Protein AF-A0A1G2EET5-F1 (afdb_monomer_lite)

InterPro domains:
  IPR056250 Archaeo-eukaryotic primase 1D-like [PF24387] (128-254)

Radius of gyration: 22.24 Å; chains: 1; bounding box: 48×60×63 Å

Foldseek 3Di:
DVVVVVVVVVVVVVPDDDPPDDPVNVVVVVVPADPVRVVVVVLVVVVVVCLVPQDPDDQPDDFFDFPLSQVLSLLVSVVPDVWFFKWKKKFAWPPPDVVVVVVVVPDPPCVLVDDPCVRIDMDIDGSVRSDSVVSVVPADPDLGGTFMKTKQWTWTDPDPPDIAIWGFQKFWFQDADDPVLVVLVVVLCVVLVQPFWFWWCQPRTIMITGNRIGHLVSNVSSLVSVVVSVRGDPSQSVVCVVVVIHIDTRYAHPVRRDRITTPDGD

Organism: NCBI:txid1801672

Secondary structure (DSSP, 8-state):
-HHHHHHHHHHHHHTT--TT--HHHHHHHHHHS-HHHHHHHHHHHHHHHHTT---SSPP---TT-BHHHHHHHHHHHH-SSTTEEEEEEEEE-----GGGGTSTTS-HHHHHH---GGG-EEEEE-GGG--HHHHHHSS-SSTTSPEEEEEEEEEEESSSS-EEEEE--EEEE-S---HHHHHHHHHHHHHTT--SEEEEE-SSSEEEEESS-B-HHHHHHHHHHHHHTT-S-HHHHHHHHHHTS-EEE-S-BTTB-SPPEEEEE-

Sequence (266 aa):
MVLFAMLFITILYHNNFPKDISMKQIDMALFKMGPLDILFQYVNLRYKNKRRYSSLEKPNFKIGMTSAEVLFEIIRVNLEEPHFLRGQFIRFHNYITRENTRDRKVNFLSQLLFHDYSKLSMIGVHGRDITLDWLNACPPRSKKDPTLGVISEVRIAFSFTDYRSYHIPMMDFNCPKSPKNLSQIEKLLRTIGQEEGVILDAGRSYHYYGVNLMDEKEWLNFLANCFLSGLADERYIGHRLKDHCGILRISATPLRPKVPTVVSIM

Structure (mmCIF, N/CA/C/O backbone):
data_AF-A0A1G2EET5-F1
#
_entry.id   AF-A0A1G2EET5-F1
#
loop_
_atom_site.group_PDB
_atom_site.id
_atom_site.type_symbol
_atom_site.label_atom_id
_atom_site.label_alt_id
_atom_site.label_comp_id
_atom_site.label_asym_id
_atom_site.label_entity_id
_atom_site.label_seq_id
_atom_site.pdbx_PDB_ins_code
_atom_site.Cartn_x
_atom_site.Cartn_y
_atom_site.Cartn_z
_atom_site.occupancy
_atom_site.B_iso_or_equiv
_atom_site.auth_seq_id
_atom_site.auth_comp_id
_atom_site.auth_asym_id
_atom_site.auth_atom_id
_atom_site.pdbx_PDB_model_num
ATOM 1 N N . MET A 1 1 ? 22.870 14.055 -37.466 1.00 50.06 1 MET A N 1
ATOM 2 C CA . MET A 1 1 ? 23.090 14.203 -36.006 1.00 50.06 1 MET A CA 1
ATOM 3 C C . MET A 1 1 ? 23.017 15.651 -35.528 1.00 50.06 1 MET A C 1
ATOM 5 O O . MET A 1 1 ? 22.261 15.902 -34.604 1.00 50.06 1 MET A O 1
ATOM 9 N N . VAL A 1 2 ? 23.716 16.603 -36.159 1.00 43.84 2 VAL A N 1
ATOM 10 C CA . VAL A 1 2 ? 23.726 18.027 -35.744 1.00 43.84 2 VAL A CA 1
ATOM 11 C C . VAL A 1 2 ? 22.326 18.666 -35.718 1.00 43.84 2 VAL A C 1
ATOM 13 O O . VAL A 1 2 ? 21.970 19.311 -34.741 1.00 43.84 2 VAL A O 1
ATOM 16 N N . LEU A 1 3 ? 21.484 18.401 -36.724 1.00 46.16 3 LEU A N 1
ATOM 17 C CA . LEU A 1 3 ? 20.093 18.886 -36.760 1.00 46.16 3 LEU A CA 1
ATOM 18 C C . LEU A 1 3 ? 19.215 18.351 -35.615 1.00 46.16 3 LEU A C 1
ATOM 20 O O . LEU A 1 3 ? 18.348 19.065 -35.123 1.00 46.16 3 LEU A O 1
ATOM 24 N N . PHE A 1 4 ? 19.461 17.118 -35.162 1.00 53.84 4 PHE A N 1
ATOM 25 C CA . PHE A 1 4 ? 18.717 16.514 -34.054 1.00 53.84 4 PHE A CA 1
ATOM 26 C C . PHE A 1 4 ? 19.123 17.141 -32.716 1.00 53.84 4 PHE A C 1
ATOM 28 O O . PHE A 1 4 ? 18.263 17.429 -31.893 1.00 53.84 4 PHE A O 1
ATOM 35 N N . ALA A 1 5 ? 20.418 17.425 -32.535 1.00 53.88 5 ALA A N 1
ATOM 36 C CA . ALA A 1 5 ? 20.924 18.150 -31.373 1.00 53.88 5 ALA A CA 1
ATOM 37 C C . ALA A 1 5 ? 20.415 19.604 -31.335 1.00 53.88 5 ALA A C 1
ATOM 39 O O . ALA A 1 5 ? 20.026 20.081 -30.275 1.00 53.88 5 ALA A O 1
ATOM 40 N N . MET A 1 6 ? 20.335 20.287 -32.484 1.00 51.50 6 MET A N 1
ATOM 41 C CA . MET A 1 6 ? 19.805 21.655 -32.552 1.00 51.50 6 MET A CA 1
ATOM 42 C C . MET A 1 6 ? 18.308 21.725 -32.235 1.00 51.50 6 MET A C 1
ATOM 44 O O . MET A 1 6 ? 17.911 22.539 -31.408 1.00 51.50 6 MET A O 1
ATOM 48 N N . LEU A 1 7 ? 17.488 20.829 -32.801 1.00 57.75 7 LEU A N 1
ATOM 49 C CA . LEU A 1 7 ? 16.057 20.752 -32.473 1.00 57.75 7 LEU A CA 1
ATOM 50 C C . LEU A 1 7 ? 15.835 20.463 -30.976 1.00 57.75 7 LEU A C 1
ATOM 52 O O . LEU A 1 7 ? 14.926 21.005 -30.350 1.00 57.75 7 LEU A O 1
ATOM 56 N N . PHE A 1 8 ? 16.706 19.644 -30.387 1.00 59.47 8 PHE A N 1
ATOM 57 C CA . PHE A 1 8 ? 16.674 19.270 -28.977 1.00 59.47 8 PHE A CA 1
ATOM 58 C C . PHE A 1 8 ? 17.043 20.424 -28.034 1.00 59.47 8 PHE A C 1
ATOM 60 O O . PHE A 1 8 ? 16.373 20.625 -27.021 1.00 59.47 8 PHE A O 1
ATOM 67 N N . ILE A 1 9 ? 18.050 21.228 -28.392 1.00 59.59 9 ILE A N 1
ATOM 68 C CA . ILE A 1 9 ? 18.421 22.451 -27.662 1.00 59.59 9 ILE A CA 1
ATOM 69 C C . ILE A 1 9 ? 17.269 23.461 -27.700 1.00 59.59 9 ILE A C 1
ATOM 71 O O . ILE A 1 9 ? 16.936 24.039 -26.669 1.00 59.59 9 ILE A O 1
ATOM 75 N N . THR A 1 10 ? 16.596 23.623 -28.843 1.00 58.38 10 THR A N 1
ATOM 76 C CA . THR A 1 10 ? 15.447 24.533 -28.974 1.00 58.38 10 THR A CA 1
ATOM 77 C C . THR A 1 10 ? 14.261 24.109 -28.100 1.00 58.38 10 THR A C 1
ATOM 79 O O . THR A 1 10 ? 13.650 24.952 -27.443 1.00 58.38 10 THR A O 1
ATOM 82 N N . ILE A 1 11 ? 13.958 22.807 -28.023 1.00 59.59 11 ILE A N 1
ATOM 83 C CA . ILE A 1 11 ? 12.873 22.276 -27.176 1.00 59.59 11 ILE A CA 1
ATOM 84 C C . ILE A 1 11 ? 13.190 22.449 -25.683 1.00 59.59 11 ILE A C 1
ATOM 86 O O . ILE A 1 11 ? 12.295 22.771 -24.898 1.00 59.59 11 ILE A O 1
ATOM 90 N N . LEU A 1 12 ? 14.451 22.257 -25.287 1.00 59.03 12 LEU A N 1
ATOM 91 C CA . LEU A 1 12 ? 14.901 22.451 -23.908 1.00 59.03 12 LEU A CA 1
ATOM 92 C C . LEU A 1 12 ? 14.908 23.929 -23.499 1.00 59.03 12 LEU A C 1
ATOM 94 O O . LEU A 1 1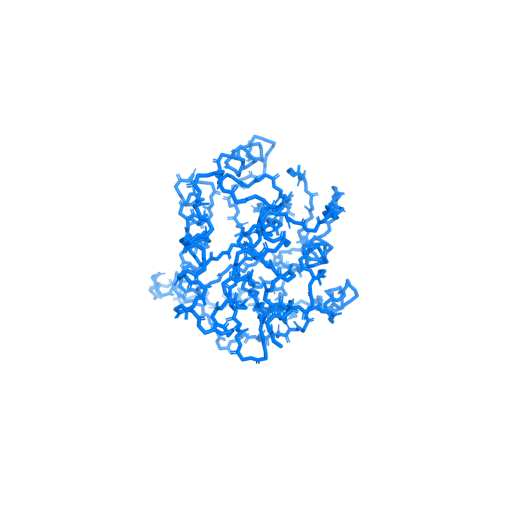2 ? 14.466 24.257 -22.400 1.00 59.03 12 LEU A O 1
ATOM 98 N N . TYR A 1 13 ? 15.344 24.822 -24.390 1.00 57.62 13 TYR A N 1
ATOM 99 C CA . TYR A 1 13 ? 15.414 26.261 -24.130 1.00 57.62 13 TYR A CA 1
ATOM 100 C C . TYR A 1 13 ? 14.027 26.886 -23.911 1.00 57.62 13 TYR A C 1
ATOM 102 O O . TYR A 1 13 ? 13.861 27.747 -23.050 1.00 57.62 13 TYR A O 1
ATOM 110 N N . HIS A 1 14 ? 13.004 26.409 -24.626 1.00 58.22 14 HIS A N 1
ATOM 111 C CA . HIS A 1 14 ? 11.640 26.926 -24.488 1.00 58.22 14 HIS A CA 1
ATOM 112 C C . HIS A 1 14 ? 10.879 26.424 -23.249 1.00 58.22 14 HIS A C 1
ATOM 114 O O . HIS A 1 14 ? 9.869 27.025 -22.893 1.00 58.22 14 HIS A O 1
ATOM 120 N N . ASN A 1 15 ? 11.347 25.370 -22.567 1.00 53.62 15 ASN A N 1
ATOM 121 C CA . ASN A 1 15 ? 10.578 24.677 -21.525 1.00 53.62 15 ASN A CA 1
ATOM 122 C C . ASN A 1 15 ? 11.290 24.603 -20.157 1.00 53.62 15 ASN A C 1
ATOM 124 O O . ASN A 1 15 ? 11.262 23.543 -19.538 1.00 53.62 15 ASN A O 1
ATOM 128 N N . ASN A 1 16 ? 11.847 25.715 -19.645 1.00 53.75 16 ASN A N 1
ATOM 129 C CA . ASN A 1 16 ? 12.314 25.917 -18.244 1.00 53.75 16 ASN A CA 1
ATOM 130 C C . ASN A 1 16 ? 13.835 25.900 -17.950 1.00 53.75 16 ASN A C 1
ATOM 132 O O . ASN A 1 16 ? 14.238 25.432 -16.883 1.00 53.75 16 ASN A O 1
ATOM 136 N N . PHE A 1 17 ? 14.700 26.463 -18.799 1.00 57.50 17 PHE A N 1
ATOM 137 C CA . PHE A 1 17 ? 16.051 26.814 -18.328 1.00 57.50 17 PHE A CA 1
ATOM 138 C C . PHE A 1 17 ? 16.042 28.129 -17.520 1.00 57.50 17 PHE A C 1
ATOM 140 O O . PHE A 1 17 ? 15.306 29.055 -17.876 1.00 57.50 17 PHE A O 1
ATOM 147 N N . PRO A 1 18 ? 16.850 28.251 -16.445 1.00 53.31 18 PRO A N 1
ATOM 148 C CA . PRO A 1 18 ? 17.107 29.538 -15.803 1.00 53.31 18 PRO A CA 1
ATOM 149 C C . PRO A 1 18 ? 17.615 30.534 -16.851 1.00 53.31 18 PRO A C 1
ATOM 151 O O . PRO A 1 18 ? 18.498 30.189 -17.639 1.00 53.31 18 PRO A O 1
ATOM 154 N N . LYS A 1 19 ? 17.082 31.762 -16.859 1.00 61.03 19 LYS A N 1
ATOM 155 C CA . LYS A 1 19 ? 17.402 32.798 -17.865 1.00 61.03 19 LYS A CA 1
ATOM 156 C C . LYS A 1 19 ? 18.877 33.241 -17.869 1.00 61.03 19 LYS A C 1
ATOM 158 O O . LYS A 1 19 ? 19.277 33.997 -18.749 1.00 61.03 19 LYS A O 1
ATOM 163 N N . ASP A 1 20 ? 19.678 32.734 -16.936 1.00 64.38 20 ASP A N 1
ATOM 164 C CA . ASP A 1 20 ? 21.016 33.234 -16.622 1.00 64.38 20 ASP A CA 1
ATOM 165 C C . ASP A 1 20 ? 22.147 32.335 -17.164 1.00 64.38 20 ASP A C 1
ATOM 167 O O . ASP A 1 20 ? 23.324 32.624 -16.955 1.00 64.38 20 ASP A O 1
ATOM 171 N N . ILE A 1 21 ? 21.825 31.237 -17.865 1.00 60.41 21 ILE A N 1
ATOM 172 C CA . ILE A 1 21 ? 22.835 30.351 -18.468 1.00 60.41 21 ILE A CA 1
ATOM 173 C C . ILE A 1 21 ? 23.126 30.800 -19.903 1.00 60.41 21 ILE A C 1
ATOM 175 O O . ILE A 1 21 ? 22.247 30.804 -20.765 1.00 60.41 21 ILE A O 1
ATOM 179 N N . SER A 1 22 ? 24.384 31.151 -20.181 1.00 71.81 22 SER A N 1
ATOM 180 C CA . SER A 1 22 ? 24.800 31.566 -21.524 1.00 71.81 22 SER A CA 1
ATOM 181 C C . SER A 1 22 ? 24.851 30.379 -22.497 1.00 71.81 22 SER A C 1
ATOM 183 O O . SER A 1 22 ? 25.265 29.278 -22.130 1.00 71.81 22 SER A O 1
ATOM 185 N N . MET A 1 23 ? 24.515 30.608 -23.774 1.00 56.97 23 MET A N 1
ATOM 186 C CA . MET A 1 23 ? 24.577 29.573 -24.824 1.00 56.97 23 MET A CA 1
ATOM 187 C C . MET A 1 23 ? 25.955 28.905 -24.929 1.00 56.97 23 MET A C 1
ATOM 189 O O . MET A 1 23 ? 26.040 27.695 -25.109 1.00 56.97 23 MET A O 1
ATOM 193 N N . LYS A 1 24 ? 27.041 29.655 -24.694 1.00 62.78 24 LYS A N 1
ATOM 194 C CA . LYS A 1 24 ? 28.404 29.100 -24.662 1.00 62.78 24 LYS A CA 1
ATOM 195 C C . LYS A 1 24 ? 28.602 28.047 -23.569 1.00 62.78 24 LYS A C 1
ATOM 197 O O . LYS A 1 24 ? 29.338 27.092 -23.785 1.00 62.78 24 LYS A O 1
ATOM 202 N N . GLN A 1 25 ? 27.977 28.203 -22.402 1.00 63.97 25 GLN A N 1
ATOM 203 C CA . GLN A 1 25 ? 28.076 27.219 -21.317 1.00 63.97 25 GLN A CA 1
ATOM 204 C C . GLN A 1 25 ? 27.292 25.944 -21.642 1.00 63.97 25 GLN A C 1
ATOM 206 O O . GLN A 1 25 ? 27.749 24.852 -21.306 1.00 63.97 25 GLN A O 1
ATOM 211 N N . ILE A 1 26 ? 26.159 26.076 -22.337 1.00 59.62 26 ILE A N 1
ATOM 212 C CA . ILE A 1 26 ? 25.352 24.944 -22.808 1.00 59.62 26 ILE A CA 1
ATOM 213 C C . ILE A 1 26 ? 26.118 24.170 -23.885 1.00 59.62 26 ILE A C 1
ATOM 215 O O . ILE A 1 26 ? 26.299 22.963 -23.747 1.00 59.62 26 ILE A O 1
ATOM 219 N N . ASP A 1 27 ? 26.659 24.858 -24.892 1.00 58.12 27 ASP A N 1
ATOM 220 C CA . ASP A 1 27 ? 27.434 24.229 -25.967 1.00 58.12 27 ASP A CA 1
ATOM 221 C C . ASP A 1 27 ? 28.679 23.512 -25.431 1.00 58.12 27 ASP A C 1
ATOM 223 O O . ASP A 1 27 ? 28.986 22.394 -25.842 1.00 58.12 27 ASP A O 1
ATOM 227 N N . MET A 1 28 ? 29.377 24.108 -24.458 1.00 62.75 28 MET A N 1
ATOM 228 C CA . MET A 1 28 ? 30.572 23.503 -23.865 1.00 62.75 28 MET A CA 1
ATOM 229 C C . MET A 1 28 ? 30.247 22.289 -22.978 1.00 62.75 28 MET A C 1
ATOM 231 O O . MET A 1 28 ? 31.055 21.364 -22.889 1.00 62.75 28 MET A O 1
ATOM 235 N N . ALA A 1 29 ? 29.075 22.269 -22.335 1.00 60.47 29 ALA A N 1
ATOM 236 C CA . ALA A 1 29 ? 28.587 21.108 -21.594 1.00 60.47 29 ALA A CA 1
ATOM 237 C C . ALA A 1 29 ? 28.158 19.978 -22.544 1.00 60.47 29 ALA A C 1
ATOM 239 O O . ALA A 1 29 ? 28.567 18.835 -22.356 1.00 60.47 29 ALA A O 1
ATOM 240 N N . LEU A 1 30 ? 27.416 20.302 -23.607 1.00 57.81 30 LEU A N 1
ATOM 241 C CA . LEU A 1 30 ? 26.963 19.337 -24.612 1.00 57.81 30 LEU A CA 1
ATOM 242 C C . LEU A 1 30 ? 28.114 18.774 -25.454 1.00 57.81 30 LEU A C 1
ATOM 244 O O . LEU A 1 30 ? 28.057 17.618 -25.842 1.00 57.81 30 LEU A O 1
ATOM 248 N N . PHE A 1 31 ? 29.177 19.542 -25.703 1.00 62.62 31 PHE A N 1
ATOM 249 C CA . PHE A 1 31 ? 30.370 19.047 -26.399 1.00 62.62 31 PHE A CA 1
ATOM 250 C C . PHE A 1 31 ? 31.171 18.041 -25.557 1.00 62.62 31 PHE A C 1
ATOM 252 O O . PHE A 1 31 ? 31.792 17.129 -26.098 1.00 62.62 31 PHE A O 1
ATOM 259 N N . LYS A 1 32 ? 31.161 18.193 -24.225 1.00 66.81 32 LYS A N 1
ATOM 260 C CA . LYS A 1 32 ? 31.823 17.261 -23.296 1.00 66.81 32 LYS A CA 1
ATOM 261 C C . LYS A 1 32 ? 31.004 16.000 -23.023 1.00 66.81 32 LYS A C 1
ATOM 263 O O . LYS A 1 32 ? 31.576 14.997 -22.610 1.00 66.81 32 LYS A O 1
ATOM 268 N N . MET A 1 33 ? 29.690 16.060 -23.211 1.00 64.69 33 MET A N 1
ATOM 269 C CA . MET A 1 33 ? 28.781 14.938 -22.998 1.00 64.69 33 MET A CA 1
ATOM 270 C C . MET A 1 33 ? 28.598 14.187 -24.314 1.00 64.69 33 MET A C 1
ATOM 272 O O . MET A 1 33 ? 28.234 14.776 -25.329 1.00 64.69 33 MET A O 1
ATOM 276 N N . GLY A 1 34 ? 28.840 12.876 -24.324 1.00 76.44 34 GLY A N 1
ATOM 277 C CA . GLY A 1 34 ? 28.557 12.079 -25.510 1.00 76.44 34 GLY A CA 1
ATOM 278 C C . GLY A 1 34 ? 27.060 12.139 -25.868 1.00 76.44 34 GLY A C 1
ATOM 279 O O . GLY A 1 34 ? 26.221 12.390 -24.998 1.00 76.44 34 GLY A O 1
ATOM 280 N N . PRO A 1 35 ? 26.669 11.849 -27.122 1.00 68.75 35 PRO A N 1
ATOM 281 C CA . PRO A 1 35 ? 25.260 11.810 -27.532 1.00 68.75 35 PRO A CA 1
ATOM 282 C C . PRO A 1 35 ? 24.382 10.911 -26.642 1.00 68.75 35 PRO A C 1
ATOM 284 O O . PRO A 1 35 ? 23.212 11.212 -26.410 1.00 68.75 35 PRO A O 1
ATOM 287 N N . LEU A 1 36 ? 24.959 9.825 -26.114 1.00 62.56 36 LEU A N 1
ATOM 288 C CA . LEU A 1 36 ? 24.304 8.913 -25.172 1.00 62.56 36 LEU A CA 1
ATOM 289 C C . LEU A 1 36 ? 24.119 9.531 -23.777 1.00 62.56 36 LEU A C 1
ATOM 291 O O . LEU A 1 36 ? 23.069 9.334 -23.170 1.00 62.56 36 LEU A O 1
ATOM 295 N N . ASP A 1 37 ? 25.074 10.328 -23.296 1.00 64.50 37 ASP A N 1
ATOM 296 C CA . ASP A 1 37 ? 24.989 10.997 -21.991 1.00 64.50 37 ASP A CA 1
ATOM 297 C C . ASP A 1 37 ? 23.915 12.089 -21.990 1.00 64.50 37 ASP A C 1
ATOM 299 O O . ASP A 1 37 ? 23.191 12.257 -21.008 1.00 64.50 37 ASP A O 1
ATOM 303 N N . ILE A 1 38 ? 23.770 12.802 -23.112 1.00 65.75 38 ILE A N 1
ATOM 304 C CA . ILE A 1 38 ? 22.720 13.810 -23.317 1.00 65.75 38 ILE A CA 1
ATOM 305 C C . ILE A 1 38 ? 21.340 13.146 -23.301 1.00 65.75 38 ILE A C 1
ATOM 307 O O . ILE A 1 38 ? 20.431 13.617 -22.613 1.00 65.75 38 ILE A O 1
ATOM 311 N N . LEU A 1 39 ? 21.187 12.025 -24.014 1.00 62.81 39 LEU A N 1
ATOM 312 C CA . LEU A 1 39 ? 19.946 11.253 -24.016 1.00 62.81 39 LEU A CA 1
ATOM 313 C C . LEU A 1 39 ? 19.619 10.732 -22.607 1.00 62.81 39 LEU A C 1
ATOM 315 O O . LEU A 1 39 ? 18.488 10.874 -22.146 1.00 62.81 39 LEU A O 1
ATOM 319 N N . PHE A 1 40 ? 20.612 10.203 -21.890 1.00 63.41 40 PHE A N 1
ATOM 320 C CA . PHE A 1 40 ? 20.443 9.698 -20.528 1.00 63.41 40 PHE A CA 1
ATOM 321 C C . PHE A 1 40 ? 20.069 10.805 -19.533 1.00 63.41 40 PHE A C 1
ATOM 323 O O . PHE A 1 40 ? 19.180 10.627 -18.698 1.00 63.41 40 PHE A O 1
ATOM 330 N N . GLN A 1 41 ? 20.699 11.977 -19.622 1.00 63.59 41 GLN A N 1
ATOM 331 C CA . GLN A 1 41 ? 20.372 13.128 -18.777 1.00 63.59 41 GLN A CA 1
ATOM 332 C C . GLN A 1 41 ? 18.991 13.702 -19.081 1.00 63.59 41 GLN A C 1
ATOM 334 O O . GLN A 1 41 ? 18.265 14.036 -18.149 1.00 63.59 41 GLN A O 1
ATOM 339 N N . TYR A 1 42 ? 18.573 13.735 -20.345 1.00 62.06 42 TYR A N 1
ATOM 340 C CA . TYR A 1 42 ? 17.214 14.126 -20.713 1.00 62.06 42 TYR A CA 1
ATOM 341 C C . TYR A 1 42 ? 16.160 13.152 -20.201 1.00 62.06 42 TYR A C 1
ATOM 343 O O . TYR A 1 42 ? 15.167 13.588 -19.623 1.00 62.06 42 TYR A O 1
ATOM 351 N N . VAL A 1 43 ? 16.382 11.843 -20.349 1.00 58.84 43 VAL A N 1
ATOM 352 C CA . VAL A 1 43 ? 15.492 10.825 -19.778 1.00 58.84 43 VAL A CA 1
ATOM 353 C C . VAL A 1 43 ? 15.419 11.010 -18.260 1.00 58.84 43 VAL A C 1
ATOM 355 O O . VAL A 1 43 ? 14.324 11.113 -17.716 1.00 58.84 43 VAL A O 1
ATOM 358 N N . ASN A 1 44 ? 16.554 11.183 -17.575 1.00 56.47 44 ASN A N 1
ATOM 359 C CA . ASN A 1 44 ? 16.574 11.423 -16.129 1.00 56.47 44 ASN A CA 1
ATOM 360 C C . ASN A 1 44 ? 15.886 12.732 -15.709 1.00 56.47 44 ASN A C 1
ATOM 362 O O . ASN A 1 44 ? 15.179 12.732 -14.704 1.00 56.47 44 ASN A O 1
ATOM 366 N N . LEU A 1 45 ? 16.069 13.839 -16.436 1.00 57.00 45 LEU A N 1
ATOM 367 C CA . LEU A 1 45 ? 15.421 15.126 -16.150 1.00 57.00 45 LEU A CA 1
ATOM 368 C C . LEU A 1 45 ? 13.917 15.062 -16.412 1.00 57.00 45 LEU A C 1
ATOM 370 O O . LEU A 1 45 ? 13.134 15.525 -15.583 1.00 57.00 45 LEU A O 1
ATOM 374 N N . ARG A 1 46 ? 13.502 14.429 -17.514 1.00 53.97 46 ARG A N 1
ATOM 375 C CA . ARG A 1 46 ? 12.091 14.186 -17.818 1.00 53.97 46 ARG A CA 1
ATOM 376 C C . ARG A 1 46 ? 11.455 13.327 -16.733 1.00 53.97 46 ARG A C 1
ATOM 378 O O . ARG A 1 46 ? 10.373 13.675 -16.291 1.00 53.97 46 ARG A O 1
ATOM 385 N N . TYR A 1 47 ? 12.133 12.286 -16.246 1.00 53.19 47 TYR A N 1
ATOM 386 C CA . TYR A 1 47 ? 11.641 11.444 -15.152 1.00 53.19 47 TYR A CA 1
ATOM 387 C C . TYR A 1 47 ? 11.639 12.139 -13.786 1.00 53.19 47 TYR A C 1
ATOM 389 O O . TYR A 1 47 ? 10.664 12.009 -13.051 1.00 53.19 47 TYR A O 1
ATOM 397 N N . LYS A 1 48 ? 12.676 12.914 -13.440 1.00 53.88 48 LYS A N 1
ATOM 398 C CA . LYS A 1 48 ? 12.696 13.712 -12.201 1.00 53.88 48 LYS A CA 1
ATOM 399 C C . LYS A 1 48 ? 11.572 14.748 -12.181 1.00 53.88 48 LYS A C 1
ATOM 401 O O . LYS A 1 48 ? 10.950 14.934 -11.142 1.00 53.88 48 LYS A O 1
ATOM 406 N N . ASN A 1 49 ? 11.276 15.366 -13.325 1.00 48.31 49 ASN A N 1
ATOM 407 C CA . ASN A 1 49 ? 10.157 16.297 -13.453 1.00 48.31 49 ASN A CA 1
ATOM 408 C C . ASN A 1 49 ? 8.799 15.577 -13.561 1.00 48.31 49 ASN A C 1
ATOM 410 O O . ASN A 1 49 ? 7.819 16.086 -13.026 1.00 48.31 49 ASN A O 1
ATOM 414 N N . LYS A 1 50 ? 8.729 14.371 -14.152 1.00 48.84 50 LYS A N 1
ATOM 415 C CA . LYS A 1 50 ? 7.513 13.534 -14.173 1.00 48.84 50 LYS A CA 1
ATOM 416 C C . LYS A 1 50 ? 7.169 12.908 -12.825 1.00 48.84 50 LYS A C 1
ATOM 418 O O . LYS A 1 50 ? 5.999 12.690 -12.584 1.00 48.84 50 LYS A O 1
ATOM 423 N N . ARG A 1 51 ? 8.109 12.699 -11.895 1.00 53.09 51 ARG A N 1
ATOM 424 C CA . ARG A 1 51 ? 7.749 12.294 -10.516 1.00 53.09 51 ARG A CA 1
ATOM 425 C C . ARG A 1 51 ? 6.825 13.301 -9.808 1.00 53.09 51 ARG A C 1
ATOM 427 O O . ARG A 1 51 ? 6.195 12.939 -8.826 1.00 53.09 51 ARG A O 1
ATOM 434 N N . ARG A 1 52 ? 6.735 14.548 -10.294 1.00 49.50 52 ARG A N 1
ATOM 435 C CA . ARG A 1 52 ? 5.754 15.554 -9.840 1.00 49.50 52 ARG A CA 1
ATOM 436 C C . ARG A 1 52 ? 4.487 15.635 -10.694 1.00 49.50 52 ARG A C 1
ATOM 438 O O . ARG A 1 52 ? 3.554 16.324 -10.306 1.00 49.50 52 ARG A O 1
ATOM 445 N N . TYR A 1 53 ? 4.470 14.963 -11.837 1.00 43.31 53 TYR A N 1
ATOM 446 C CA . TYR A 1 53 ? 3.309 14.824 -12.700 1.00 43.31 53 TYR A CA 1
ATOM 447 C C . TYR A 1 53 ? 3.000 13.334 -12.786 1.00 43.31 53 TYR A C 1
ATOM 449 O O . TYR A 1 53 ? 3.443 12.647 -13.712 1.00 43.31 53 TYR A O 1
ATOM 457 N N . SER A 1 54 ? 2.217 12.856 -11.814 1.00 49.91 54 SER A N 1
ATOM 458 C CA . SER A 1 54 ? 1.309 11.736 -12.054 1.00 49.91 54 SER A CA 1
ATOM 459 C C . SER A 1 54 ? 0.679 11.900 -13.445 1.00 49.91 54 SER A C 1
ATOM 461 O O . SER A 1 54 ? 0.577 13.019 -13.967 1.00 49.91 54 SER A O 1
ATOM 463 N N . SER A 1 55 ? 0.325 10.789 -14.090 1.00 54.12 55 SER A N 1
ATOM 464 C CA . SER A 1 55 ? -0.556 10.811 -15.261 1.00 54.12 55 SER A CA 1
ATOM 465 C C . SER A 1 55 ? -1.579 11.945 -15.130 1.00 54.12 55 SER A C 1
ATOM 467 O O . SER A 1 55 ? -2.109 12.178 -14.042 1.00 54.12 55 SER A O 1
ATOM 469 N N . LEU A 1 56 ? -1.870 12.672 -16.217 1.00 62.34 56 LEU A N 1
ATOM 470 C CA . LEU A 1 56 ? -2.945 13.681 -16.196 1.00 62.34 56 LEU A CA 1
ATOM 471 C C . LEU A 1 56 ? -4.245 13.090 -15.616 1.00 62.34 56 LEU A C 1
ATOM 473 O O . LEU A 1 56 ? -5.065 13.806 -15.040 1.00 62.34 56 LEU A O 1
ATOM 477 N N . GLU A 1 57 ? -4.400 11.772 -15.737 1.00 80.19 57 GLU A N 1
ATOM 478 C CA . GLU A 1 57 ? -5.413 10.986 -15.063 1.00 80.19 57 GLU A CA 1
ATOM 479 C C . GLU A 1 57 ? -5.110 10.749 -13.578 1.00 80.19 57 GLU A C 1
ATOM 481 O O . GLU A 1 57 ? -4.149 10.077 -13.198 1.00 80.19 57 GLU A O 1
ATOM 486 N N . LYS A 1 58 ? -6.014 11.237 -12.727 1.00 88.38 58 LYS A N 1
ATOM 487 C CA . LYS A 1 58 ? -6.065 10.887 -11.305 1.00 88.38 58 LYS A CA 1
ATOM 488 C C . LYS A 1 58 ? -6.692 9.499 -11.107 1.00 88.38 58 LYS A C 1
ATOM 490 O O . LYS A 1 58 ? -7.561 9.106 -11.894 1.00 88.38 58 LYS A O 1
ATOM 495 N N . PRO A 1 59 ? -6.317 8.760 -10.049 1.00 91.88 59 PRO A N 1
ATOM 496 C CA . PRO A 1 59 ? -6.982 7.505 -9.717 1.00 91.88 59 PRO A CA 1
ATOM 497 C C . PRO A 1 59 ? -8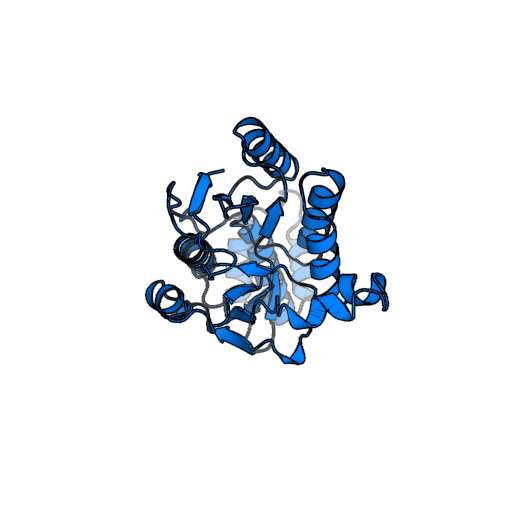.435 7.764 -9.311 1.00 91.88 59 PRO A C 1
ATOM 499 O O . PRO A 1 59 ? -8.738 8.717 -8.591 1.00 91.88 59 PRO A O 1
ATOM 502 N N . ASN A 1 60 ? -9.347 6.900 -9.754 1.00 95.62 60 ASN A N 1
ATOM 503 C CA . ASN A 1 60 ? -10.779 7.041 -9.498 1.00 95.62 60 ASN A CA 1
ATOM 504 C C . ASN A 1 60 ? -11.193 6.265 -8.242 1.00 95.62 60 ASN A C 1
ATOM 506 O O . ASN A 1 60 ? -11.971 5.309 -8.305 1.00 95.62 60 ASN A O 1
ATOM 510 N N . PHE A 1 61 ? -10.634 6.648 -7.093 1.00 97.50 61 PHE A N 1
ATOM 511 C CA . PHE A 1 61 ? -10.959 6.000 -5.828 1.00 97.50 61 PHE A CA 1
ATOM 512 C C . PHE A 1 61 ? -12.386 6.311 -5.366 1.00 97.50 61 PHE A C 1
ATOM 514 O O . PHE A 1 61 ? -12.887 7.426 -5.503 1.00 97.50 61 PHE A O 1
ATOM 521 N N . LYS A 1 62 ? -13.036 5.317 -4.757 1.00 98.19 62 LYS A N 1
ATOM 522 C CA . LYS A 1 62 ? -14.384 5.406 -4.192 1.00 98.19 62 LYS A CA 1
ATOM 523 C C . LYS A 1 62 ? -14.425 4.708 -2.841 1.00 98.19 62 LYS A C 1
ATOM 525 O O . LYS A 1 62 ? -13.805 3.660 -2.650 1.00 98.19 62 LYS A O 1
ATOM 530 N N . ILE A 1 63 ? -15.193 5.272 -1.910 1.00 98.38 63 ILE A N 1
ATOM 531 C CA . ILE A 1 63 ? -15.498 4.609 -0.640 1.00 98.38 63 ILE A CA 1
ATOM 532 C C . ILE A 1 63 ? -16.124 3.242 -0.934 1.00 98.38 63 ILE A C 1
ATOM 534 O O . ILE A 1 63 ? -16.980 3.117 -1.807 1.00 98.38 63 ILE A O 1
ATOM 538 N N . GLY A 1 64 ? -15.680 2.217 -0.211 1.00 97.94 64 GLY A N 1
ATOM 539 C CA . GLY A 1 64 ? -16.130 0.840 -0.396 1.00 97.94 64 GLY A CA 1
ATOM 540 C C . GLY A 1 64 ? -15.333 0.021 -1.413 1.00 97.94 64 GLY A C 1
ATOM 541 O O . GLY A 1 64 ? -15.454 -1.202 -1.368 1.00 97.94 64 GLY A O 1
ATOM 542 N N . MET A 1 65 ? -14.476 0.631 -2.248 1.00 98.12 65 MET A N 1
ATOM 543 C CA . MET A 1 65 ? -13.571 -0.130 -3.123 1.00 98.12 65 MET A CA 1
ATOM 544 C C . MET A 1 65 ? -12.718 -1.095 -2.306 1.00 98.12 65 MET A C 1
ATOM 546 O O . MET A 1 65 ? -12.197 -0.753 -1.246 1.00 98.12 65 MET A O 1
ATOM 550 N N . THR A 1 66 ? -12.553 -2.305 -2.805 1.00 97.56 66 THR A N 1
ATOM 551 C CA . THR A 1 66 ? -11.660 -3.311 -2.246 1.00 97.56 66 THR A CA 1
ATOM 552 C C . THR A 1 66 ? -10.197 -2.937 -2.474 1.00 97.56 66 THR A C 1
ATOM 554 O O . THR A 1 66 ? -9.847 -2.183 -3.380 1.00 97.56 66 THR A O 1
ATOM 557 N N . SER A 1 67 ? -9.297 -3.529 -1.693 1.00 96.44 67 SER A N 1
ATOM 558 C CA . SER A 1 67 ? -7.851 -3.412 -1.918 1.00 96.44 67 SER A CA 1
ATOM 559 C C . SER A 1 67 ? -7.392 -3.869 -3.305 1.00 96.44 67 SER A C 1
ATOM 561 O O . SER A 1 67 ? -6.373 -3.383 -3.781 1.00 96.44 67 SER A O 1
ATOM 563 N N . ALA A 1 68 ? -8.116 -4.789 -3.953 1.00 95.19 68 ALA A N 1
ATOM 564 C CA . ALA A 1 68 ? -7.810 -5.214 -5.318 1.00 95.19 68 ALA A CA 1
ATOM 565 C C . ALA A 1 68 ? -8.121 -4.097 -6.326 1.00 95.19 68 ALA A C 1
ATOM 567 O O . ALA A 1 68 ? -7.274 -3.762 -7.147 1.00 95.19 68 ALA A O 1
ATOM 568 N N . GLU A 1 69 ? -9.290 -3.464 -6.214 1.00 96.88 69 GLU A N 1
ATOM 569 C CA . GLU A 1 69 ? -9.675 -2.334 -7.068 1.00 96.88 69 GLU A CA 1
ATOM 570 C C . GLU A 1 69 ? -8.772 -1.113 -6.840 1.00 96.88 69 GLU A C 1
ATOM 572 O O . GLU A 1 69 ? -8.372 -0.454 -7.794 1.00 96.88 69 GLU A O 1
ATOM 577 N N . VAL A 1 70 ? -8.388 -0.838 -5.587 1.00 97.25 70 VAL A N 1
ATOM 578 C CA . VAL A 1 70 ? -7.413 0.217 -5.256 1.00 97.25 70 VAL A CA 1
ATOM 579 C C . VAL A 1 70 ? -6.069 -0.049 -5.922 1.00 97.25 70 VAL A C 1
ATOM 581 O O . VAL A 1 70 ? -5.503 0.844 -6.547 1.00 97.25 70 VAL A O 1
ATOM 584 N N . LEU A 1 71 ? -5.551 -1.274 -5.796 1.00 95.06 71 LEU A N 1
ATOM 585 C CA . LEU A 1 71 ? -4.278 -1.641 -6.404 1.00 95.06 71 LEU A CA 1
ATOM 586 C C . LEU A 1 71 ? -4.346 -1.546 -7.930 1.00 95.06 71 LEU A C 1
ATOM 588 O O . LEU A 1 71 ? -3.396 -1.067 -8.540 1.00 95.06 71 LEU A O 1
ATOM 592 N N . PHE A 1 72 ? -5.461 -1.960 -8.535 1.00 94.12 72 PHE A N 1
ATOM 593 C CA . PHE A 1 72 ? -5.687 -1.807 -9.967 1.00 94.12 72 PHE A CA 1
ATOM 594 C C . PHE A 1 72 ? -5.632 -0.336 -10.394 1.00 94.12 72 PHE A C 1
ATOM 596 O O . PHE A 1 72 ? -4.926 -0.029 -11.347 1.00 94.12 72 PHE A O 1
ATOM 603 N N . GLU A 1 73 ? -6.284 0.580 -9.668 1.00 94.81 73 GLU A N 1
ATOM 604 C CA . GLU A 1 73 ? -6.217 2.018 -9.965 1.00 94.81 73 GLU A CA 1
ATOM 605 C C . GLU A 1 73 ? -4.803 2.588 -9.806 1.00 94.81 73 GLU A C 1
ATOM 607 O O . GLU A 1 73 ? -4.346 3.309 -10.689 1.00 94.81 73 GLU A O 1
ATOM 612 N N . ILE A 1 74 ? -4.083 2.236 -8.732 1.00 93.00 74 ILE A N 1
ATOM 613 C CA . ILE A 1 74 ? -2.686 2.664 -8.524 1.00 93.00 74 ILE A CA 1
ATOM 614 C C . ILE A 1 74 ? -1.808 2.175 -9.668 1.00 93.00 74 ILE A C 1
ATOM 616 O O . ILE A 1 74 ? -1.000 2.933 -10.198 1.00 93.00 74 ILE A O 1
ATOM 620 N N . ILE A 1 75 ? -1.963 0.910 -10.052 1.00 90.19 75 ILE A N 1
ATOM 621 C CA . ILE A 1 75 ? -1.244 0.332 -11.177 1.00 90.19 75 ILE A CA 1
ATOM 622 C C . ILE A 1 75 ? -1.613 1.115 -12.436 1.00 90.19 75 ILE A C 1
ATOM 624 O O . ILE A 1 75 ? -0.721 1.704 -13.027 1.00 90.19 75 ILE A O 1
ATOM 628 N N . ARG A 1 76 ? -2.896 1.232 -12.791 1.00 90.06 76 ARG A N 1
ATOM 629 C CA . ARG A 1 76 ? -3.392 1.921 -13.993 1.00 90.06 76 ARG A CA 1
ATOM 630 C C . ARG A 1 76 ? -2.788 3.317 -14.180 1.00 90.06 76 ARG A C 1
ATOM 632 O O . ARG A 1 76 ? -2.249 3.585 -15.248 1.00 90.06 76 ARG A O 1
ATOM 639 N N . VAL A 1 77 ? -2.809 4.166 -13.152 1.00 88.31 77 VAL A N 1
ATOM 640 C CA . VAL A 1 77 ? -2.253 5.535 -13.239 1.00 88.31 77 VAL A CA 1
ATOM 641 C C . VAL A 1 77 ? -0.721 5.562 -13.301 1.00 88.31 77 VAL A C 1
ATOM 643 O O . VAL A 1 77 ? -0.127 6.496 -13.826 1.00 88.31 77 VAL A O 1
ATOM 646 N N . ASN A 1 78 ? -0.056 4.508 -12.820 1.00 85.38 78 ASN A N 1
ATOM 647 C CA . ASN A 1 78 ? 1.392 4.331 -12.950 1.00 85.38 78 ASN A CA 1
ATOM 648 C C . ASN A 1 78 ? 1.795 3.484 -14.187 1.00 85.38 78 ASN A C 1
ATOM 650 O O . ASN A 1 78 ? 2.990 3.343 -14.458 1.00 85.38 78 ASN A O 1
ATOM 654 N N . LEU A 1 79 ? 0.832 2.921 -14.937 1.00 74.75 79 LEU A N 1
ATOM 655 C CA . LEU A 1 79 ? 1.026 2.074 -16.129 1.00 74.75 79 LEU A CA 1
ATOM 656 C C . LEU A 1 79 ? 1.055 2.862 -17.443 1.00 74.75 79 LEU A C 1
ATOM 658 O O . LEU A 1 79 ? 1.406 2.273 -18.462 1.00 74.75 79 LEU A O 1
ATOM 662 N N . GLU A 1 80 ? 0.691 4.150 -17.460 1.00 64.62 80 GLU A N 1
ATOM 663 C CA . GLU A 1 80 ? 0.609 4.933 -18.710 1.00 64.62 80 GLU A CA 1
ATOM 664 C C . GLU A 1 80 ? 1.954 5.087 -19.447 1.00 64.62 80 GLU A C 1
ATOM 666 O O . GLU A 1 80 ? 1.996 5.529 -20.593 1.00 64.62 80 GLU A O 1
ATOM 671 N N . GLU A 1 81 ? 3.058 4.643 -18.845 1.00 53.47 81 GLU A N 1
ATOM 672 C CA . GLU A 1 81 ? 4.338 4.484 -19.523 1.00 53.47 81 GLU A CA 1
ATOM 673 C C . GLU A 1 81 ? 4.609 3.000 -19.844 1.00 53.47 81 GLU A C 1
ATOM 675 O O . GLU A 1 81 ? 4.372 2.143 -18.988 1.00 53.47 81 GLU A O 1
ATOM 680 N N . PRO A 1 82 ? 5.199 2.662 -21.012 1.00 51.38 82 PRO A N 1
ATOM 681 C CA . PRO A 1 82 ? 5.514 1.288 -21.454 1.00 51.38 82 PRO A CA 1
ATOM 682 C C . PRO A 1 82 ? 6.604 0.569 -20.620 1.00 51.38 82 PRO A C 1
ATOM 684 O O . PRO A 1 82 ? 7.338 -0.288 -21.109 1.00 51.38 82 PRO A O 1
ATOM 687 N N . HIS A 1 83 ? 6.726 0.920 -19.346 1.00 59.66 83 HIS A N 1
ATOM 688 C CA . HIS A 1 83 ? 7.892 0.718 -18.506 1.00 59.66 83 HIS A CA 1
ATOM 689 C C . HIS A 1 83 ? 7.577 0.071 -17.153 1.00 59.66 83 HIS A C 1
ATOM 691 O O . HIS A 1 83 ? 8.504 -0.406 -16.500 1.00 59.66 83 HIS A O 1
ATOM 697 N N . PHE A 1 84 ? 6.310 -0.010 -16.727 1.00 61.62 84 PHE A N 1
ATOM 698 C CA . PHE A 1 84 ? 5.946 -0.776 -15.532 1.00 61.62 84 PHE A CA 1
ATOM 699 C C . PHE A 1 84 ? 6.014 -2.274 -15.842 1.00 61.62 84 PHE A C 1
ATOM 701 O O . PHE A 1 84 ? 5.131 -2.864 -16.474 1.00 61.62 84 PHE A O 1
ATOM 708 N N . LEU A 1 85 ? 7.102 -2.894 -15.402 1.00 59.19 85 LEU A N 1
ATOM 709 C CA . LEU A 1 85 ? 7.453 -4.239 -15.831 1.00 59.19 85 LEU A CA 1
ATOM 710 C C . LEU A 1 85 ? 6.853 -5.316 -14.961 1.00 59.19 85 LEU A C 1
ATOM 712 O O . LEU A 1 85 ? 6.572 -6.399 -15.466 1.00 59.19 85 LEU A O 1
ATOM 716 N N . ARG A 1 86 ? 6.741 -5.079 -13.650 1.00 73.19 86 ARG A N 1
ATOM 717 C CA . ARG A 1 86 ? 6.405 -6.164 -12.733 1.00 73.19 86 ARG A CA 1
ATOM 718 C C . ARG A 1 86 ? 5.817 -5.677 -11.417 1.00 73.19 86 ARG A C 1
ATOM 720 O O . ARG A 1 86 ? 6.509 -5.010 -10.650 1.00 73.19 86 ARG A O 1
ATOM 727 N N . GLY A 1 87 ? 4.580 -6.086 -11.143 1.00 73.12 87 GLY A N 1
ATOM 728 C CA . GLY A 1 87 ? 4.038 -6.139 -9.788 1.00 73.12 87 GLY A CA 1
ATOM 729 C C . GLY A 1 87 ? 4.404 -7.475 -9.148 1.00 73.12 87 GLY A C 1
ATOM 730 O O . GLY A 1 87 ? 4.433 -8.510 -9.825 1.00 73.12 87 GLY A O 1
ATOM 731 N N . GLN A 1 88 ? 4.714 -7.464 -7.856 1.00 82.25 88 GLN A N 1
ATOM 732 C CA . GLN A 1 88 ? 5.027 -8.676 -7.110 1.00 82.25 88 GLN A CA 1
ATOM 733 C C . GLN A 1 88 ? 3.918 -8.976 -6.099 1.00 82.25 88 GLN A C 1
ATOM 735 O O . GLN A 1 88 ? 3.467 -8.114 -5.347 1.00 82.25 88 GLN A O 1
ATOM 740 N N . PHE A 1 89 ? 3.486 -10.229 -6.080 1.00 83.31 89 PHE A N 1
ATOM 741 C CA . PHE A 1 89 ? 2.463 -10.739 -5.182 1.00 83.31 89 PHE A CA 1
ATOM 742 C C . PHE A 1 89 ? 3.017 -11.911 -4.399 1.00 83.31 89 PHE A C 1
ATOM 744 O O . PHE A 1 89 ? 3.899 -12.636 -4.860 1.00 83.31 89 PHE A O 1
ATOM 751 N N . ILE A 1 90 ? 2.463 -12.123 -3.216 1.00 79.44 90 ILE A N 1
ATOM 752 C CA . ILE A 1 90 ? 2.896 -13.186 -2.328 1.00 79.44 90 ILE A CA 1
ATOM 753 C C . ILE A 1 90 ? 1.701 -13.960 -1.803 1.00 79.44 90 ILE A C 1
ATOM 755 O O . ILE A 1 90 ? 0.706 -13.391 -1.351 1.00 79.44 90 ILE A O 1
ATOM 759 N N . ARG A 1 91 ? 1.809 -15.283 -1.865 1.00 76.19 91 ARG A N 1
ATOM 760 C CA . ARG A 1 91 ? 0.877 -16.207 -1.229 1.00 76.19 91 ARG A CA 1
ATOM 761 C C . ARG A 1 91 ? 1.491 -16.696 0.071 1.00 76.19 91 ARG A C 1
ATOM 763 O O . ARG A 1 91 ? 2.534 -17.346 0.049 1.00 76.19 91 ARG A O 1
ATOM 770 N N . PHE A 1 92 ? 0.837 -16.402 1.192 1.00 72.69 92 PHE A N 1
ATOM 771 C CA . PHE A 1 92 ? 1.273 -16.856 2.510 1.00 72.69 92 PHE A CA 1
ATOM 772 C C . PHE A 1 92 ? 0.148 -17.540 3.281 1.00 72.69 92 PHE A C 1
ATOM 774 O O . PHE A 1 92 ? -0.981 -17.054 3.377 1.00 72.69 92 PHE A O 1
ATOM 781 N N . HIS A 1 93 ? 0.465 -18.689 3.864 1.00 63.72 93 HIS A N 1
ATOM 782 C CA . HIS A 1 93 ? -0.465 -19.444 4.691 1.00 63.72 93 HIS A CA 1
ATOM 783 C C . HIS A 1 93 ? -0.473 -18.868 6.108 1.00 63.72 93 HIS A C 1
ATOM 785 O O . HIS A 1 93 ? 0.577 -18.727 6.735 1.00 63.72 93 HIS A O 1
ATOM 791 N N . ASN A 1 94 ? -1.658 -18.556 6.638 1.00 56.75 94 ASN A N 1
ATOM 792 C CA . ASN A 1 94 ? -1.780 -18.134 8.031 1.00 56.75 94 ASN A CA 1
ATOM 793 C C . ASN A 1 94 ? -1.654 -19.364 8.943 1.00 56.75 94 ASN A C 1
ATOM 795 O O . ASN A 1 94 ? -2.656 -19.967 9.326 1.00 56.75 94 ASN A O 1
ATOM 799 N N . TYR A 1 95 ? -0.431 -19.755 9.289 1.00 50.03 95 TYR A N 1
ATOM 800 C CA . TYR A 1 95 ? -0.208 -20.803 10.281 1.00 50.03 95 TYR A CA 1
ATOM 801 C C . TYR A 1 95 ? -0.389 -20.229 11.688 1.00 50.03 95 TYR A C 1
ATOM 803 O O . TYR A 1 95 ? 0.559 -19.814 12.344 1.00 50.03 95 TYR A O 1
ATOM 811 N N . ILE A 1 96 ? -1.627 -20.243 12.179 1.00 49.06 96 ILE A N 1
ATOM 812 C CA . ILE A 1 96 ? -1.861 -20.421 13.615 1.00 49.06 96 ILE A CA 1
ATOM 813 C C . ILE A 1 96 ? -2.321 -21.867 13.786 1.00 49.06 96 ILE A C 1
ATOM 815 O O . ILE A 1 96 ? -3.507 -22.144 13.954 1.00 49.06 96 ILE A O 1
ATOM 819 N N . THR A 1 97 ? -1.398 -22.822 13.680 1.00 44.41 97 THR A N 1
ATOM 820 C CA . THR A 1 97 ? -1.686 -24.183 14.137 1.00 44.41 97 THR A CA 1
ATOM 821 C C . THR A 1 97 ? -1.716 -24.164 15.661 1.00 44.41 97 THR A C 1
ATOM 823 O O . THR A 1 97 ? -0.796 -23.673 16.317 1.00 44.41 97 THR A O 1
ATOM 826 N N . ARG A 1 98 ? -2.805 -24.677 16.247 1.00 43.25 98 ARG A N 1
ATOM 827 C CA . ARG A 1 98 ? -2.950 -24.834 17.705 1.00 43.25 98 ARG A CA 1
ATOM 828 C C . ARG A 1 98 ? -1.799 -25.649 18.320 1.00 43.25 98 ARG A C 1
ATOM 830 O O . ARG A 1 98 ? -1.502 -25.455 19.493 1.00 43.25 98 ARG A O 1
ATOM 837 N N . GLU A 1 99 ? -1.121 -26.490 17.542 1.00 46.38 99 GLU A N 1
ATOM 838 C CA . GLU A 1 99 ? 0.039 -27.288 17.970 1.00 46.38 99 GLU A CA 1
ATOM 839 C C . GLU A 1 99 ? 1.246 -26.445 18.405 1.00 46.38 99 GLU A C 1
ATOM 841 O O . GLU A 1 99 ? 1.857 -26.754 19.423 1.00 46.38 99 GLU A O 1
ATOM 846 N N . ASN A 1 100 ? 1.499 -25.292 17.773 1.00 45.69 100 ASN A N 1
ATOM 847 C CA . ASN A 1 100 ? 2.603 -24.396 18.153 1.00 45.69 100 ASN A CA 1
ATOM 848 C C . ASN A 1 100 ? 2.372 -23.654 19.477 1.00 45.69 100 ASN A C 1
ATOM 850 O O . ASN A 1 100 ? 3.186 -22.824 19.872 1.00 45.69 100 ASN A O 1
ATOM 854 N N . THR A 1 101 ? 1.250 -23.889 20.165 1.00 47.88 101 THR A N 1
ATOM 855 C CA . THR A 1 101 ? 0.978 -23.249 21.457 1.00 47.88 101 THR A CA 1
ATOM 856 C C . THR A 1 101 ? 1.626 -23.962 22.642 1.00 47.88 101 THR A C 1
ATOM 858 O O . THR A 1 101 ? 1.866 -23.311 23.658 1.00 47.88 101 THR A O 1
ATOM 861 N N . ARG A 1 102 ? 1.968 -25.253 22.507 1.00 48.47 102 ARG A N 1
ATOM 862 C CA . ARG A 1 102 ? 2.584 -26.051 23.582 1.00 48.47 102 ARG A CA 1
ATOM 863 C C . ARG A 1 102 ? 4.105 -25.872 23.693 1.00 48.47 102 ARG A C 1
ATOM 865 O O . ARG A 1 102 ? 4.599 -25.856 24.814 1.00 48.47 102 ARG A O 1
ATOM 872 N N . ASP A 1 103 ? 4.802 -25.569 22.596 1.00 49.56 103 ASP A N 1
ATOM 873 C CA . ASP A 1 103 ? 6.251 -25.265 22.589 1.00 49.56 103 ASP A CA 1
ATOM 874 C C . ASP A 1 103 ? 6.589 -23.773 22.804 1.00 49.56 103 ASP A C 1
ATOM 876 O O . ASP A 1 103 ? 7.741 -23.348 22.702 1.00 49.56 103 ASP A O 1
ATOM 880 N N . ARG A 1 104 ? 5.599 -22.945 23.175 1.00 48.34 104 ARG A N 1
ATOM 881 C CA . ARG A 1 104 ? 5.726 -21.476 23.314 1.00 48.34 104 ARG A CA 1
ATOM 882 C C . ARG A 1 104 ? 6.756 -20.978 24.332 1.00 48.34 104 ARG A C 1
ATOM 884 O O . ARG A 1 104 ? 6.994 -19.774 24.378 1.00 48.34 104 ARG A O 1
ATOM 891 N N . LYS A 1 105 ? 7.358 -21.854 25.141 1.00 53.72 105 LYS A N 1
ATOM 892 C CA . LYS A 1 105 ? 8.418 -21.478 26.088 1.00 53.72 105 LYS A CA 1
ATOM 893 C C . LYS A 1 105 ? 9.793 -21.319 25.438 1.00 53.72 105 LYS A C 1
ATOM 895 O O . LYS A 1 105 ? 10.660 -20.700 26.048 1.00 53.72 105 LYS A O 1
ATOM 900 N N . VAL A 1 106 ? 10.004 -21.812 24.218 1.00 51.28 106 VAL A N 1
ATOM 901 C CA . VAL A 1 106 ? 11.317 -21.721 23.573 1.00 51.28 106 VAL A CA 1
ATOM 902 C C . VAL A 1 106 ? 11.368 -20.489 22.663 1.00 51.28 106 VAL A C 1
ATOM 904 O O . VAL A 1 106 ? 10.942 -20.492 21.514 1.00 51.28 106 VAL A O 1
ATOM 907 N N . ASN A 1 107 ? 11.914 -19.420 23.246 1.00 59.28 107 ASN A N 1
ATOM 908 C CA . ASN A 1 107 ? 12.524 -18.261 22.595 1.00 59.28 107 ASN A CA 1
ATOM 909 C C . ASN A 1 107 ? 11.572 -17.264 21.890 1.00 59.28 107 ASN A C 1
ATOM 911 O O . ASN A 1 107 ? 11.436 -17.236 20.668 1.00 59.28 107 ASN A O 1
ATOM 915 N N . PHE A 1 108 ? 10.966 -16.375 22.683 1.00 61.28 108 PHE A N 1
ATOM 916 C CA . PHE A 1 108 ? 10.150 -15.224 22.253 1.00 61.28 108 PHE A CA 1
ATOM 917 C C . PHE A 1 108 ? 10.777 -14.403 21.110 1.00 61.28 108 PHE A C 1
ATOM 919 O O . PHE A 1 108 ? 10.076 -14.021 20.175 1.00 61.28 108 PHE A O 1
ATOM 926 N N . LEU A 1 109 ? 12.101 -14.202 21.134 1.00 56.09 109 LEU A N 1
ATOM 927 C CA . LEU A 1 109 ? 12.833 -13.499 20.074 1.00 56.09 109 LEU A CA 1
ATOM 928 C C . LEU A 1 109 ? 12.794 -14.249 18.743 1.00 56.09 109 LEU A C 1
ATOM 930 O O . LEU A 1 109 ? 12.621 -13.631 17.698 1.00 56.09 109 LEU A O 1
ATOM 934 N N . SER A 1 110 ? 12.893 -15.580 18.768 1.00 56.31 110 SER A N 1
ATOM 935 C CA . SER A 1 110 ? 12.769 -16.375 17.547 1.00 56.31 110 SER A CA 1
ATOM 936 C C . SER A 1 110 ? 11.375 -16.219 16.942 1.00 56.31 110 SER A C 1
ATOM 938 O O . SER A 1 110 ? 11.270 -15.964 15.756 1.00 56.31 110 SER A O 1
ATOM 940 N N . GLN A 1 111 ? 10.308 -16.220 17.747 1.00 58.62 111 GLN A N 1
ATOM 941 C CA . GLN A 1 111 ? 8.936 -16.033 17.254 1.00 58.62 111 GLN A CA 1
ATOM 942 C C . GLN A 1 111 ? 8.679 -14.622 16.708 1.00 58.62 111 GLN A C 1
ATOM 944 O O . GLN A 1 111 ? 7.918 -14.465 15.758 1.00 58.62 111 GLN A O 1
ATOM 949 N N . LEU A 1 112 ? 9.317 -13.605 17.293 1.00 57.53 112 LEU A N 1
ATOM 950 C CA . LEU A 1 112 ? 9.279 -12.222 16.808 1.00 57.53 112 LEU A CA 1
ATOM 951 C C . LEU A 1 112 ? 10.039 -12.026 15.494 1.00 57.53 112 LEU A C 1
ATOM 953 O O . LEU A 1 112 ? 9.675 -11.157 14.713 1.00 57.53 112 LEU A O 1
ATOM 957 N N . LEU A 1 113 ? 11.091 -12.809 15.251 1.00 57.75 113 LEU A N 1
ATOM 958 C CA . LEU A 1 113 ? 11.968 -12.660 14.085 1.00 57.75 113 LEU A CA 1
ATOM 959 C C . LEU A 1 113 ? 11.697 -13.688 12.976 1.00 57.75 113 LEU A C 1
ATOM 961 O O . LEU A 1 113 ? 12.233 -13.547 11.868 1.00 57.75 113 LEU A O 1
ATOM 965 N N . PHE A 1 114 ? 10.897 -14.719 13.262 1.00 57.84 114 PHE A N 1
ATOM 966 C CA . PHE A 1 114 ? 10.634 -15.827 12.355 1.00 57.84 114 PHE A CA 1
ATOM 967 C C . PHE A 1 114 ? 9.546 -15.470 11.345 1.00 57.84 114 PHE A C 1
ATOM 969 O O . PHE A 1 114 ? 8.349 -15.483 11.630 1.00 57.84 114 PHE A O 1
ATOM 976 N N . HIS A 1 115 ? 9.993 -15.229 10.120 1.00 60.88 115 HIS A N 1
ATOM 977 C CA . HIS A 1 115 ? 9.177 -15.370 8.930 1.00 60.88 115 HIS A CA 1
ATOM 978 C C . HIS A 1 115 ? 9.635 -16.629 8.203 1.00 60.88 115 HIS A C 1
ATOM 980 O O . HIS A 1 115 ? 10.786 -16.732 7.782 1.00 60.88 115 HIS A O 1
ATOM 986 N N . ASP A 1 116 ? 8.736 -17.603 8.074 1.00 63.28 116 ASP A N 1
ATOM 987 C CA . ASP A 1 116 ? 8.995 -18.807 7.291 1.00 63.28 116 ASP A CA 1
ATOM 988 C C . ASP A 1 116 ? 8.858 -18.494 5.794 1.00 63.28 116 ASP A C 1
ATOM 990 O O . ASP A 1 116 ? 7.824 -18.769 5.177 1.00 63.28 116 ASP A O 1
ATOM 994 N N . TYR A 1 117 ? 9.893 -17.884 5.203 1.00 64.06 117 TYR A N 1
ATOM 995 C CA . TYR A 1 117 ? 9.920 -17.608 3.761 1.00 64.06 117 TYR A CA 1
ATOM 996 C C . TYR A 1 117 ? 9.884 -18.888 2.922 1.00 64.06 117 TYR A C 1
ATOM 998 O O . TYR A 1 117 ? 9.480 -18.829 1.764 1.00 64.06 117 TYR A O 1
ATOM 1006 N N . SER A 1 118 ? 10.219 -20.054 3.496 1.00 57.03 118 SER A N 1
ATOM 1007 C CA . SER A 1 118 ? 10.208 -21.330 2.766 1.00 57.03 118 SER A CA 1
ATOM 1008 C C . SER A 1 118 ? 8.811 -21.728 2.271 1.00 57.03 118 SER A C 1
ATOM 1010 O O . SER A 1 118 ? 8.681 -22.533 1.353 1.00 57.03 118 SER A O 1
ATOM 1012 N N . LYS A 1 119 ? 7.756 -21.127 2.839 1.00 65.75 119 LYS A N 1
ATOM 1013 C CA . LYS A 1 119 ? 6.353 -21.368 2.466 1.00 65.75 119 LYS A CA 1
ATOM 1014 C C . LYS A 1 119 ? 5.725 -20.229 1.671 1.00 65.75 119 LYS A C 1
ATOM 1016 O O . LYS A 1 119 ? 4.511 -20.247 1.443 1.00 65.75 119 LYS A O 1
ATOM 1021 N N . LEU A 1 120 ? 6.519 -19.232 1.287 1.00 74.56 120 LEU A N 1
ATOM 1022 C CA . LEU A 1 120 ? 6.060 -18.111 0.484 1.00 74.56 120 LEU A CA 1
ATOM 1023 C C . LEU A 1 120 ? 6.204 -18.451 -0.996 1.00 7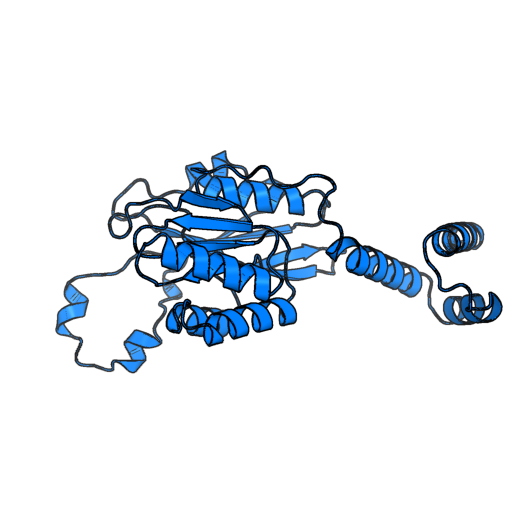4.56 120 LEU A C 1
ATOM 1025 O O . LEU A 1 120 ? 7.289 -18.754 -1.482 1.00 74.56 120 LEU A O 1
ATOM 1029 N N . SER A 1 121 ? 5.093 -18.376 -1.724 1.00 81.88 121 SER A N 1
ATOM 1030 C CA . SER A 1 121 ? 5.115 -18.426 -3.184 1.00 81.88 121 SER A CA 1
ATOM 1031 C C . SER A 1 121 ? 5.021 -16.999 -3.707 1.00 81.88 121 SER A C 1
ATOM 1033 O O . SER A 1 121 ? 4.000 -16.330 -3.516 1.00 81.88 121 SER A O 1
ATOM 1035 N N . MET A 1 122 ? 6.109 -16.525 -4.319 1.00 84.88 122 MET A N 1
ATOM 1036 C CA . MET A 1 122 ? 6.134 -15.236 -5.004 1.00 84.88 122 MET A CA 1
ATOM 1037 C C . MET A 1 122 ? 5.602 -15.389 -6.425 1.00 84.88 122 MET A C 1
ATOM 1039 O O . MET A 1 122 ? 6.006 -16.286 -7.165 1.00 84.88 122 MET A O 1
ATOM 1043 N N . ILE A 1 123 ? 4.722 -14.477 -6.814 1.00 85.56 123 ILE A N 1
ATOM 1044 C CA . ILE A 1 123 ? 4.123 -14.405 -8.141 1.00 85.56 123 ILE A CA 1
ATOM 1045 C C . ILE A 1 123 ? 4.450 -13.022 -8.685 1.00 85.56 123 ILE A C 1
ATOM 1047 O O . ILE A 1 123 ? 3.925 -12.018 -8.214 1.00 85.56 123 ILE A O 1
ATOM 1051 N N . GLY A 1 124 ? 5.347 -12.957 -9.662 1.00 85.38 124 GLY A N 1
ATOM 1052 C CA . GLY A 1 124 ? 5.635 -11.706 -10.352 1.00 85.38 124 GLY A CA 1
ATOM 1053 C C . GLY A 1 124 ? 4.853 -11.634 -1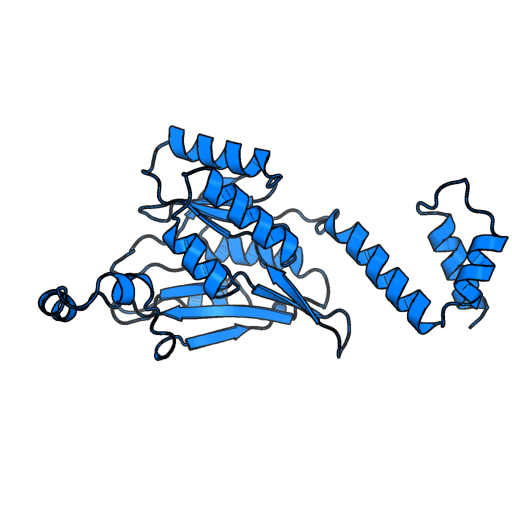1.655 1.00 85.38 124 GLY A C 1
ATOM 1054 O O . GLY A 1 124 ? 4.997 -12.533 -12.480 1.00 85.38 124 GLY A O 1
ATOM 1055 N N . VAL A 1 125 ? 4.082 -10.568 -11.844 1.00 85.00 125 VAL A N 1
ATOM 1056 C CA . VAL A 1 125 ? 3.148 -10.391 -12.966 1.00 85.00 125 VAL A CA 1
ATOM 1057 C C . VAL A 1 125 ? 3.498 -9.122 -13.714 1.00 85.00 125 VAL A C 1
ATOM 1059 O O . VAL A 1 125 ? 3.805 -8.110 -13.082 1.00 85.00 125 VAL A O 1
ATOM 1062 N N . HIS A 1 126 ? 3.465 -9.165 -15.044 1.00 86.88 126 HIS A N 1
ATOM 1063 C CA . HIS A 1 126 ? 3.713 -7.970 -15.837 1.00 86.88 126 HIS A CA 1
ATOM 1064 C C . HIS A 1 126 ? 2.603 -6.941 -15.617 1.00 86.88 126 HIS A C 1
ATOM 1066 O O . HIS A 1 126 ? 1.442 -7.320 -15.538 1.00 86.88 126 HIS A O 1
ATOM 1072 N N . GLY A 1 127 ? 2.934 -5.647 -15.558 1.00 84.06 127 GLY A N 1
ATOM 1073 C CA . GLY A 1 127 ? 1.970 -4.579 -15.250 1.00 84.06 127 GLY A CA 1
ATOM 1074 C C . GLY A 1 127 ? 0.667 -4.666 -16.045 1.00 84.06 127 GLY A C 1
ATOM 1075 O O . GLY A 1 127 ? -0.410 -4.752 -15.469 1.00 84.06 127 GLY A O 1
ATOM 1076 N N . ARG A 1 128 ? 0.793 -4.750 -17.374 1.00 84.88 128 ARG A N 1
ATOM 1077 C CA . ARG A 1 128 ? -0.330 -4.899 -18.319 1.00 84.88 128 ARG A CA 1
ATOM 1078 C C . ARG A 1 128 ? -1.195 -6.154 -18.123 1.00 84.88 128 ARG A C 1
ATOM 1080 O O . ARG A 1 128 ? -2.329 -6.174 -18.583 1.00 84.88 128 ARG A O 1
ATOM 1087 N N . ASP A 1 129 ? -0.654 -7.185 -17.478 1.00 88.94 129 ASP A N 1
ATOM 1088 C CA . ASP A 1 129 ? -1.354 -8.448 -17.228 1.00 88.94 129 ASP A CA 1
ATOM 1089 C C . ASP A 1 129 ? -2.060 -8.428 -15.856 1.00 88.94 129 ASP A C 1
ATOM 1091 O O . ASP A 1 129 ? -2.832 -9.333 -15.537 1.00 88.94 129 ASP A O 1
ATOM 1095 N N . ILE A 1 130 ? -1.823 -7.394 -15.035 1.00 89.00 130 ILE A N 1
ATOM 1096 C CA . ILE A 1 130 ? -2.524 -7.186 -13.766 1.00 89.00 130 ILE A CA 1
ATOM 1097 C C . ILE A 1 130 ? -3.876 -6.534 -14.063 1.00 89.00 130 ILE A C 1
ATOM 1099 O O . ILE A 1 130 ? -4.037 -5.316 -14.023 1.00 89.00 130 ILE A O 1
ATOM 1103 N N . THR A 1 131 ? -4.866 -7.367 -14.366 1.00 91.88 131 THR A N 1
ATOM 1104 C CA . THR A 1 131 ? -6.261 -6.945 -14.521 1.00 91.88 131 THR A CA 1
ATOM 1105 C C . THR A 1 131 ? -7.029 -7.089 -13.209 1.00 91.88 131 THR A C 1
ATOM 1107 O O . THR A 1 131 ? -6.634 -7.840 -12.311 1.00 91.88 131 THR A O 1
ATOM 1110 N N . LEU A 1 132 ? -8.166 -6.398 -13.096 1.00 91.81 132 LEU A N 1
ATOM 1111 C CA . LEU A 1 132 ? -9.060 -6.577 -11.952 1.00 91.81 132 LEU A CA 1
ATOM 1112 C C . LEU A 1 132 ? -9.559 -8.028 -11.848 1.00 91.81 132 LEU A C 1
ATOM 1114 O O . LEU A 1 132 ? -9.585 -8.588 -10.754 1.00 91.81 132 LEU A O 1
ATOM 1118 N N . ASP A 1 133 ? -9.859 -8.669 -12.980 1.00 91.19 133 ASP A N 1
ATOM 1119 C CA . ASP A 1 133 ? -10.229 -10.087 -13.022 1.00 91.19 133 ASP A CA 1
ATOM 1120 C C . ASP A 1 133 ? -9.097 -10.984 -12.518 1.00 91.19 133 ASP A C 1
ATOM 1122 O O . ASP A 1 133 ? -9.347 -11.907 -11.748 1.00 91.19 133 ASP A O 1
ATOM 1126 N N . TRP A 1 134 ? -7.843 -10.697 -12.880 1.00 89.50 134 TRP A N 1
ATOM 1127 C CA . TRP A 1 134 ? -6.687 -11.447 -12.386 1.00 89.50 134 TRP A CA 1
ATOM 1128 C C . TRP A 1 134 ? -6.530 -11.317 -10.863 1.00 89.50 134 TRP A C 1
ATOM 1130 O O . TRP A 1 134 ? -6.339 -12.321 -10.166 1.00 89.50 134 TRP A O 1
ATOM 1140 N N . LEU A 1 135 ? -6.676 -10.098 -10.329 1.00 88.94 135 LEU A N 1
ATOM 1141 C CA . LEU A 1 135 ? -6.637 -9.835 -8.887 1.00 88.94 135 LEU A CA 1
ATOM 1142 C C . LEU A 1 135 ? -7.780 -10.553 -8.149 1.00 88.94 135 LEU A C 1
ATOM 1144 O O . LEU A 1 135 ? -7.549 -11.176 -7.109 1.00 88.94 135 LEU A O 1
ATOM 1148 N N . ASN A 1 136 ? -8.989 -10.525 -8.716 1.00 86.44 136 ASN A N 1
ATOM 1149 C CA . ASN A 1 136 ? -10.192 -11.148 -8.160 1.00 86.44 136 ASN A CA 1
ATOM 1150 C C . ASN A 1 136 ? -10.261 -12.668 -8.361 1.00 86.44 136 ASN A C 1
ATOM 1152 O O . ASN A 1 136 ? -10.989 -13.338 -7.632 1.00 86.44 136 ASN A O 1
ATOM 1156 N N . ALA A 1 137 ? -9.513 -13.229 -9.312 1.00 80.19 137 ALA A N 1
ATOM 1157 C CA . ALA A 1 137 ? -9.406 -14.671 -9.540 1.00 80.19 137 ALA A CA 1
ATOM 1158 C C . ALA A 1 137 ? -8.342 -15.337 -8.653 1.00 80.19 137 ALA A C 1
ATOM 1160 O O . ALA A 1 137 ? -8.363 -16.557 -8.468 1.00 80.19 137 ALA A O 1
ATOM 1161 N N . CYS A 1 138 ? -7.439 -14.547 -8.061 1.00 69.62 138 CYS A N 1
ATOM 1162 C CA . CYS A 1 138 ? -6.404 -15.032 -7.153 1.00 69.62 138 CYS A CA 1
ATOM 1163 C C . CYS A 1 138 ? -6.775 -15.233 -5.658 1.00 69.62 138 CYS A C 1
ATOM 1165 O O . CYS A 1 138 ? -5.881 -15.701 -4.940 1.00 69.62 138 CYS A O 1
ATOM 1167 N N . PRO A 1 139 ? -7.978 -14.922 -5.119 1.00 63.22 139 PRO A N 1
ATOM 1168 C CA . PRO A 1 139 ? -8.236 -15.091 -3.702 1.00 63.22 139 PRO A CA 1
ATOM 1169 C C . PRO A 1 139 ? -8.445 -16.565 -3.319 1.00 63.22 139 PRO A C 1
ATOM 1171 O O . PRO A 1 139 ? -8.807 -17.406 -4.147 1.00 63.22 139 PRO A O 1
ATOM 1174 N N . PRO A 1 140 ? -8.237 -16.873 -2.031 1.00 58.31 140 PRO A N 1
ATOM 1175 C CA . PRO A 1 140 ? -8.453 -18.196 -1.469 1.00 58.31 140 PRO A CA 1
ATOM 1176 C C . PRO A 1 140 ? -9.912 -18.672 -1.628 1.00 58.31 140 PRO A C 1
ATOM 1178 O O . PRO A 1 140 ? -10.832 -18.064 -1.088 1.00 58.31 140 PRO A O 1
ATOM 1181 N N . ARG A 1 141 ? -10.125 -19.790 -2.333 1.00 56.50 141 ARG A N 1
ATOM 1182 C CA . ARG A 1 141 ? -11.400 -20.524 -2.471 1.00 56.50 141 ARG A CA 1
ATOM 1183 C C . ARG A 1 141 ? -11.728 -21.385 -1.247 1.00 56.50 141 ARG A C 1
ATOM 1185 O O . ARG A 1 141 ? -12.873 -21.795 -1.076 1.00 56.50 141 ARG A O 1
ATOM 1192 N N . SER A 1 142 ? -10.745 -21.687 -0.399 1.00 60.81 142 SER A N 1
ATOM 1193 C CA . SER A 1 142 ? -10.911 -22.563 0.767 1.00 60.81 142 SER A CA 1
ATOM 1194 C C . SER A 1 142 ? -10.255 -22.015 2.040 1.00 60.81 142 SER A C 1
ATOM 1196 O O . SER A 1 142 ? -9.393 -21.141 2.000 1.00 60.81 142 SER A O 1
ATOM 1198 N N . LYS A 1 143 ? -10.607 -22.581 3.208 1.00 59.41 143 LYS A N 1
ATOM 1199 C CA . LYS A 1 143 ? -9.959 -22.230 4.490 1.00 59.41 143 LYS A CA 1
ATOM 1200 C C . LYS A 1 143 ? -8.454 -22.534 4.528 1.00 59.41 143 LYS A C 1
ATOM 1202 O O . LYS A 1 143 ? -7.765 -22.015 5.404 1.00 59.41 143 LYS A O 1
ATOM 1207 N N . LYS A 1 144 ? -7.974 -23.404 3.637 1.00 66.19 144 LYS A N 1
ATOM 1208 C CA . LYS A 1 144 ? -6.563 -23.785 3.520 1.00 66.19 144 LYS A CA 1
ATOM 1209 C C . LYS A 1 144 ? -5.800 -22.896 2.549 1.00 66.19 144 LYS A C 1
ATOM 1211 O O . LYS A 1 144 ? -4.576 -22.964 2.519 1.00 66.19 144 LYS A O 1
ATOM 1216 N N . ASP A 1 145 ? -6.504 -22.091 1.769 1.00 67.56 145 ASP A N 1
ATOM 1217 C CA . ASP A 1 145 ? -5.872 -21.363 0.693 1.00 67.56 145 ASP A CA 1
ATOM 1218 C C . ASP A 1 145 ? -5.074 -20.175 1.254 1.00 67.56 145 ASP A C 1
ATOM 1220 O O . ASP A 1 145 ? -5.469 -19.539 2.242 1.00 67.56 145 ASP A O 1
ATOM 1224 N N . PRO A 1 146 ? -3.916 -19.885 0.652 1.00 73.12 146 PRO A N 1
ATOM 1225 C CA . PRO A 1 146 ? -3.024 -18.851 1.137 1.00 73.12 146 PRO A CA 1
ATOM 1226 C C . PRO A 1 146 ? -3.654 -17.461 1.004 1.00 73.12 146 PRO A C 1
ATOM 1228 O O . PRO A 1 146 ? -4.366 -17.158 0.048 1.00 73.12 146 PRO A O 1
ATOM 1231 N N . THR A 1 147 ? -3.328 -16.584 1.952 1.00 84.19 147 THR A N 1
ATOM 1232 C CA . THR A 1 147 ? -3.594 -15.149 1.830 1.00 84.19 147 THR A CA 1
ATOM 1233 C C . THR A 1 147 ? -2.810 -14.614 0.648 1.00 84.19 147 THR A C 1
ATOM 1235 O O . THR A 1 147 ? -1.597 -14.820 0.576 1.00 84.19 147 THR A O 1
ATOM 1238 N N . LEU A 1 148 ? -3.479 -13.879 -0.229 1.00 89.31 148 LEU A N 1
ATOM 1239 C CA . LEU A 1 148 ? -2.815 -13.064 -1.232 1.00 89.31 148 LEU A CA 1
ATOM 1240 C C . LEU A 1 148 ? -2.464 -11.699 -0.636 1.00 89.31 148 LEU A C 1
ATOM 1242 O O . LEU A 1 148 ? -3.350 -10.979 -0.155 1.00 89.31 148 LEU A O 1
ATOM 1246 N N . GLY A 1 149 ? -1.181 -11.361 -0.676 1.00 92.31 149 GLY A N 1
ATOM 1247 C CA . GLY A 1 149 ? -0.664 -10.024 -0.421 1.00 92.31 149 GLY A CA 1
ATOM 1248 C C . GLY A 1 149 ? 0.016 -9.434 -1.648 1.00 92.31 149 GLY A C 1
ATOM 1249 O O . GLY A 1 149 ? 0.473 -10.162 -2.528 1.00 92.31 149 GLY A O 1
ATOM 1250 N N . VAL A 1 150 ? 0.074 -8.110 -1.686 1.00 93.94 150 VAL A N 1
ATOM 1251 C CA . VAL A 1 150 ? 0.857 -7.340 -2.652 1.00 93.94 150 VAL A CA 1
ATOM 1252 C C . VAL A 1 150 ? 2.145 -6.879 -1.986 1.00 93.94 150 VAL A C 1
ATOM 1254 O O . VAL A 1 150 ? 2.121 -6.457 -0.829 1.00 93.94 150 VAL A O 1
ATOM 1257 N N . ILE A 1 151 ? 3.258 -6.989 -2.705 1.00 95.12 151 ILE A N 1
ATOM 1258 C CA . ILE A 1 151 ? 4.563 -6.473 -2.299 1.00 95.12 151 ILE A CA 1
ATOM 1259 C C . ILE A 1 151 ? 4.696 -5.039 -2.829 1.00 95.12 151 ILE A C 1
ATOM 1261 O O . ILE A 1 151 ? 4.302 -4.767 -3.960 1.00 95.12 151 ILE A O 1
ATOM 1265 N N . SER A 1 152 ? 5.229 -4.112 -2.025 1.00 95.25 152 SER A N 1
ATOM 1266 C CA . SER A 1 152 ? 5.343 -2.703 -2.434 1.00 95.25 152 SER A CA 1
ATOM 1267 C C . SER A 1 152 ? 6.330 -2.485 -3.559 1.00 95.25 152 SER A C 1
ATOM 1269 O O . SER A 1 152 ? 6.146 -1.536 -4.313 1.00 95.25 152 SER A O 1
ATOM 1271 N N . GLU A 1 153 ? 7.366 -3.324 -3.648 1.00 94.06 153 GLU A N 1
ATOM 1272 C CA . GLU A 1 153 ? 8.393 -3.214 -4.674 1.00 94.06 153 GLU A CA 1
ATOM 1273 C C . GLU A 1 153 ? 7.777 -3.407 -6.066 1.00 94.06 153 GLU A C 1
ATOM 1275 O O . GLU A 1 153 ? 7.234 -4.463 -6.403 1.00 94.06 153 GLU A O 1
ATOM 1280 N N . VAL A 1 154 ? 7.928 -2.384 -6.896 1.00 91.06 154 VAL A N 1
ATOM 1281 C CA . VAL A 1 154 ? 7.619 -2.404 -8.319 1.00 91.06 154 VAL A CA 1
ATOM 1282 C C . VAL A 1 154 ? 8.893 -2.111 -9.096 1.00 91.06 154 VAL A C 1
ATOM 1284 O O . VAL A 1 154 ? 9.728 -1.305 -8.681 1.00 91.06 154 VAL A O 1
ATOM 1287 N N . ARG A 1 155 ? 9.061 -2.778 -10.239 1.00 88.69 155 ARG A N 1
ATOM 1288 C CA . ARG A 1 155 ? 10.213 -2.556 -11.121 1.00 88.69 155 ARG A CA 1
ATOM 1289 C C . ARG A 1 155 ? 9.786 -1.803 -12.365 1.00 88.69 155 ARG A C 1
ATOM 1291 O O . ARG A 1 155 ? 8.869 -2.235 -13.067 1.00 88.69 155 ARG A O 1
ATOM 1298 N N . ILE A 1 156 ? 10.489 -0.711 -12.641 1.00 84.94 156 ILE A N 1
ATOM 1299 C CA . ILE A 1 156 ? 10.267 0.142 -13.808 1.00 84.94 156 ILE A CA 1
ATOM 1300 C C . ILE A 1 156 ? 11.502 0.064 -14.705 1.00 84.94 156 ILE A C 1
ATOM 1302 O O . ILE A 1 156 ? 12.602 0.352 -14.231 1.00 84.94 156 ILE A O 1
ATOM 1306 N N . ALA A 1 157 ? 11.347 -0.316 -15.977 1.00 82.50 157 ALA A N 1
ATOM 1307 C CA . ALA A 1 157 ? 12.439 -0.205 -16.948 1.00 82.50 157 ALA A CA 1
ATOM 1308 C C . ALA A 1 157 ? 12.535 1.195 -17.524 1.00 82.50 157 ALA A C 1
ATOM 1310 O O . ALA A 1 157 ? 11.541 1.804 -17.879 1.00 82.50 157 ALA A O 1
ATOM 1311 N N . PHE A 1 158 ? 13.758 1.647 -17.729 1.00 77.19 158 PHE A N 1
ATOM 1312 C CA . PHE A 1 158 ? 14.075 2.852 -18.489 1.00 77.19 158 PHE A CA 1
ATOM 1313 C C . PHE A 1 158 ? 14.659 2.483 -19.858 1.00 77.19 158 PHE A C 1
ATOM 1315 O O . PHE A 1 158 ? 14.615 3.273 -20.798 1.00 77.19 158 PHE A O 1
ATOM 1322 N N . SER A 1 159 ? 15.186 1.261 -19.982 1.00 79.12 159 SER A N 1
ATOM 1323 C CA . SER A 1 159 ? 15.642 0.650 -21.229 1.00 79.12 159 SER A CA 1
ATOM 1324 C C . SER A 1 159 ? 15.576 -0.881 -21.126 1.00 79.12 159 SER A C 1
ATOM 1326 O O . SER A 1 159 ? 15.143 -1.422 -20.111 1.00 79.12 159 SER A O 1
ATOM 1328 N N . PHE A 1 160 ? 16.034 -1.600 -22.154 1.00 73.75 160 PHE A N 1
ATOM 1329 C CA . PHE A 1 160 ? 16.087 -3.068 -22.138 1.00 73.75 160 PHE A CA 1
ATOM 1330 C C . PHE A 1 160 ? 17.006 -3.639 -21.040 1.00 73.75 160 PHE A C 1
ATOM 1332 O O . PHE A 1 160 ? 16.799 -4.761 -20.586 1.00 73.75 160 PHE A O 1
ATOM 1339 N N . THR A 1 161 ? 18.009 -2.874 -20.599 1.00 81.94 161 THR A N 1
ATOM 1340 C CA . THR A 1 161 ? 19.018 -3.316 -19.620 1.00 81.94 161 THR A CA 1
ATOM 1341 C C . THR A 1 161 ? 19.032 -2.491 -18.334 1.00 81.94 161 THR A C 1
ATOM 1343 O O . THR A 1 161 ? 19.751 -2.845 -17.407 1.00 81.94 161 THR A O 1
ATOM 1346 N N . ASP A 1 162 ? 18.269 -1.397 -18.266 1.00 81.81 162 ASP A N 1
ATOM 1347 C CA . ASP A 1 162 ? 18.208 -0.503 -17.104 1.00 81.81 162 ASP A CA 1
ATOM 1348 C C . ASP A 1 162 ? 16.815 -0.549 -16.479 1.00 81.81 162 ASP A C 1
ATOM 1350 O O . ASP A 1 162 ? 15.823 -0.178 -17.115 1.00 81.81 162 ASP A O 1
ATOM 1354 N N . TYR A 1 163 ? 16.754 -0.991 -15.226 1.00 86.56 163 TYR A N 1
ATOM 1355 C CA . TYR A 1 163 ? 15.556 -0.974 -14.403 1.00 86.56 163 TYR A CA 1
ATOM 1356 C C . TYR A 1 163 ? 15.864 -0.360 -13.043 1.00 86.56 163 TYR A C 1
ATOM 1358 O O . TYR A 1 163 ? 16.968 -0.483 -12.515 1.00 86.56 163 TYR A O 1
ATOM 1366 N N . ARG A 1 164 ? 14.853 0.265 -12.441 1.00 89.12 164 ARG A N 1
ATOM 1367 C CA . ARG A 1 164 ? 14.928 0.747 -11.061 1.00 89.12 164 ARG A CA 1
ATOM 1368 C C . ARG A 1 164 ? 13.766 0.202 -10.253 1.00 89.12 164 ARG A C 1
ATOM 1370 O O . ARG A 1 164 ? 12.657 0.044 -10.773 1.00 89.12 164 ARG A O 1
ATOM 1377 N N . SER A 1 165 ? 14.050 -0.076 -8.989 1.00 91.19 165 SER A N 1
ATOM 1378 C CA . SER A 1 165 ? 13.044 -0.463 -8.010 1.00 91.19 165 SER A CA 1
ATOM 1379 C C . SER A 1 165 ? 12.453 0.776 -7.354 1.00 91.19 165 SER A C 1
ATOM 1381 O O . SER A 1 165 ? 13.146 1.757 -7.078 1.00 91.19 165 SER A O 1
ATOM 1383 N N . TYR A 1 166 ? 11.151 0.703 -7.145 1.00 93.69 166 TYR A N 1
ATOM 1384 C CA . TYR A 1 166 ? 10.329 1.701 -6.492 1.00 93.69 166 TYR A CA 1
ATOM 1385 C C . TYR A 1 166 ? 9.380 1.001 -5.531 1.00 93.69 166 TYR A C 1
ATOM 1387 O O . TYR A 1 166 ? 9.165 -0.202 -5.645 1.00 93.69 166 TYR A O 1
ATOM 1395 N N . HIS A 1 167 ? 8.752 1.755 -4.642 1.00 95.69 167 HIS A N 1
ATOM 1396 C CA . HIS A 1 167 ? 7.779 1.249 -3.694 1.00 95.69 167 HIS A CA 1
ATOM 1397 C C . HIS A 1 167 ? 6.451 1.978 -3.823 1.00 95.69 167 HIS A C 1
ATOM 1399 O O . HIS A 1 167 ? 6.399 3.207 -3.832 1.00 95.69 167 HIS A O 1
ATOM 1405 N N . ILE A 1 168 ? 5.364 1.208 -3.844 1.00 96.00 168 ILE A N 1
ATOM 1406 C CA . ILE A 1 168 ? 4.030 1.720 -3.528 1.00 96.00 168 ILE A CA 1
ATOM 1407 C C . ILE A 1 168 ? 4.021 2.078 -2.031 1.00 96.00 168 ILE A C 1
ATOM 1409 O O . ILE A 1 168 ? 4.294 1.194 -1.206 1.00 96.00 168 ILE A O 1
ATOM 1413 N N . PRO A 1 169 ? 3.708 3.327 -1.636 1.00 97.19 169 P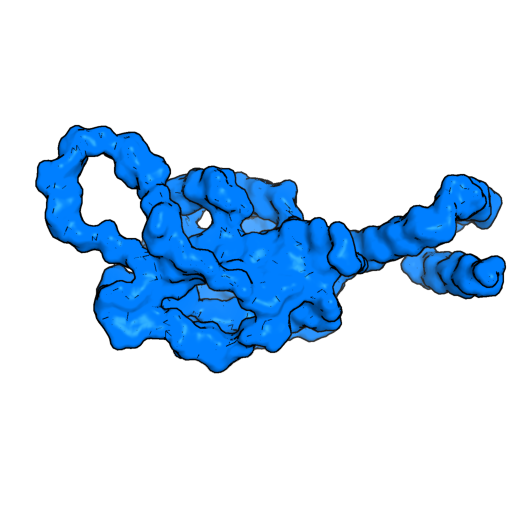RO A N 1
ATOM 1414 C CA . PRO A 1 169 ? 3.595 3.688 -0.228 1.00 97.19 169 PRO A CA 1
ATOM 1415 C C . PRO A 1 169 ? 2.498 2.849 0.428 1.00 97.19 169 PRO A C 1
ATOM 1417 O O . PRO A 1 169 ? 1.336 2.911 0.033 1.00 97.19 169 PRO A O 1
ATOM 1420 N N . MET A 1 170 ? 2.866 2.030 1.412 1.00 97.50 170 MET A N 1
ATOM 1421 C CA . MET A 1 170 ? 1.945 1.111 2.078 1.00 97.50 170 MET A CA 1
ATOM 1422 C C . MET A 1 170 ? 2.247 1.003 3.566 1.00 97.50 170 MET A C 1
ATOM 1424 O O . MET A 1 170 ? 3.398 0.785 3.950 1.00 97.50 170 MET A O 1
ATOM 1428 N N . MET A 1 171 ? 1.214 1.082 4.406 1.00 97.94 171 MET A N 1
ATOM 1429 C CA . MET A 1 171 ? 1.361 0.978 5.862 1.00 97.94 171 MET A CA 1
ATOM 1430 C C . MET A 1 171 ? 0.204 0.221 6.520 1.00 97.94 171 MET A C 1
ATOM 1432 O O . MET A 1 171 ? -0.944 0.372 6.106 1.00 97.94 171 MET A O 1
ATOM 1436 N N . ASP A 1 172 ? 0.518 -0.567 7.554 1.00 96.88 172 ASP A N 1
ATOM 1437 C CA . ASP A 1 172 ? -0.455 -1.203 8.454 1.00 96.88 172 ASP A CA 1
ATOM 1438 C C . ASP A 1 172 ? -0.497 -0.426 9.784 1.00 96.88 172 ASP A C 1
ATOM 1440 O O . ASP A 1 172 ? 0.433 -0.473 10.596 1.00 96.88 172 ASP A O 1
ATOM 1444 N N . PHE A 1 173 ? -1.572 0.334 9.989 1.00 97.12 173 PHE A N 1
ATOM 1445 C CA . PHE A 1 173 ? -1.828 1.098 11.206 1.00 97.12 173 PHE A CA 1
ATOM 1446 C C . PHE A 1 173 ? -2.629 0.250 12.194 1.00 97.12 173 PHE A C 1
ATOM 1448 O O . PHE A 1 173 ? -3.850 0.097 12.076 1.00 97.12 173 PHE A O 1
ATOM 1455 N N . ASN A 1 174 ? -1.939 -0.298 13.193 1.00 91.31 174 ASN A N 1
ATOM 1456 C CA . ASN A 1 174 ? -2.512 -1.183 14.207 1.00 91.31 174 ASN A CA 1
ATOM 1457 C C . ASN A 1 174 ? -3.088 -0.394 15.394 1.00 91.31 174 ASN A C 1
ATOM 1459 O O . ASN A 1 174 ? -2.711 -0.590 16.549 1.00 91.31 174 ASN A O 1
ATOM 1463 N N . CYS A 1 175 ? -4.014 0.517 15.101 1.00 91.19 175 CYS A N 1
ATOM 1464 C CA . CYS A 1 175 ? -4.763 1.266 16.103 1.00 91.19 175 CYS A CA 1
ATOM 1465 C C . CYS A 1 175 ? -6.235 0.805 16.152 1.00 91.19 175 CYS A C 1
ATOM 1467 O O . CYS A 1 175 ? -6.773 0.313 15.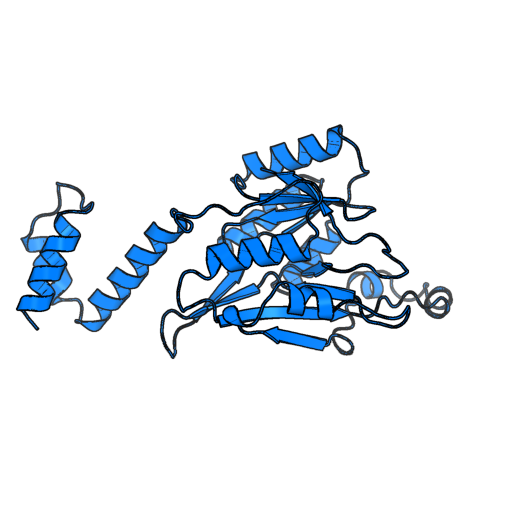154 1.00 91.19 175 CYS A O 1
ATOM 1469 N N . PRO A 1 176 ? -6.930 0.952 17.300 1.00 91.56 176 PRO A N 1
ATOM 1470 C CA . PRO A 1 176 ? -8.349 0.623 17.393 1.00 91.56 176 PRO A CA 1
ATOM 1471 C C . PRO A 1 176 ? -9.185 1.408 16.380 1.00 91.56 176 PRO A C 1
ATOM 1473 O O . PRO A 1 176 ? -8.966 2.602 16.168 1.00 91.56 176 PRO A O 1
ATOM 1476 N N . LYS A 1 177 ? -10.196 0.774 15.788 1.00 93.12 177 LYS A N 1
ATOM 1477 C CA . LYS A 1 177 ? -11.061 1.464 14.828 1.00 93.12 177 LYS A CA 1
ATOM 1478 C C . LYS A 1 177 ? -11.894 2.532 15.518 1.00 93.12 177 LYS A C 1
ATOM 1480 O O . LYS A 1 177 ? -12.687 2.231 16.406 1.00 93.12 177 LYS A O 1
ATOM 1485 N N . SER A 1 178 ? -11.713 3.776 15.097 1.00 96.00 178 SER A N 1
ATOM 1486 C CA . SER A 1 178 ? -12.512 4.911 15.547 1.00 96.00 178 SER A CA 1
ATOM 1487 C C . SER A 1 178 ? -12.371 6.075 14.561 1.00 96.00 178 SER A C 1
ATOM 1489 O O . SER A 1 178 ? -11.318 6.204 13.930 1.00 96.00 178 SER A O 1
ATOM 1491 N N . PRO A 1 179 ? -13.377 6.964 14.458 1.00 97.12 179 PRO A N 1
ATOM 1492 C CA . PRO A 1 179 ? -13.256 8.191 13.669 1.00 97.12 179 PRO A CA 1
ATOM 1493 C C . PRO A 1 179 ? -12.056 9.054 14.089 1.00 97.12 179 PRO A C 1
ATOM 1495 O O . PRO A 1 179 ? -11.375 9.629 13.245 1.00 97.12 179 PRO A O 1
ATOM 1498 N N . LYS A 1 180 ? -11.747 9.083 15.394 1.00 97.50 180 LYS A N 1
ATOM 1499 C CA . LYS A 1 180 ? -10.589 9.801 15.941 1.00 97.50 180 LYS A CA 1
ATOM 1500 C C . LYS A 1 180 ? -9.271 9.265 15.377 1.00 97.50 180 LYS A C 1
ATOM 1502 O O . LYS A 1 180 ? -8.461 10.050 14.898 1.00 97.50 180 LYS A O 1
ATOM 1507 N N . ASN A 1 181 ? -9.067 7.948 15.412 1.00 97.06 181 ASN A N 1
ATOM 1508 C CA . ASN A 1 181 ? -7.828 7.344 14.923 1.00 97.06 181 ASN A CA 1
ATOM 1509 C C . ASN A 1 181 ? -7.702 7.454 13.399 1.00 97.06 181 ASN A C 1
ATOM 1511 O O . ASN A 1 181 ? -6.610 7.717 12.908 1.00 97.06 181 ASN A O 1
ATOM 1515 N N . LEU A 1 182 ? -8.810 7.327 12.659 1.00 98.25 182 LEU A N 1
ATOM 1516 C CA . LEU A 1 182 ? -8.819 7.564 11.213 1.00 98.25 182 LEU A CA 1
ATOM 1517 C C . LEU A 1 182 ? -8.358 8.994 10.883 1.00 98.25 182 LEU A C 1
ATOM 1519 O O . LEU A 1 182 ? -7.436 9.169 10.093 1.00 98.25 182 LEU A O 1
ATOM 1523 N N . SER A 1 183 ? -8.909 9.999 11.570 1.00 98.25 183 SER A N 1
ATOM 1524 C CA . SER A 1 183 ? -8.501 11.401 11.407 1.00 98.25 183 SER A CA 1
ATOM 1525 C C . SER A 1 183 ? -7.031 11.646 11.785 1.00 98.25 183 SER A C 1
ATOM 1527 O O . SER A 1 183 ? -6.337 12.427 11.133 1.00 98.25 183 SER A O 1
ATOM 1529 N N . GLN A 1 184 ? -6.512 10.959 12.810 1.00 98.31 184 GLN A N 1
ATOM 1530 C CA . GLN A 1 184 ? -5.090 11.031 13.163 1.00 98.31 184 GLN A CA 1
ATOM 1531 C C . GLN A 1 184 ? -4.187 10.438 12.075 1.00 98.31 184 GLN A C 1
ATOM 1533 O O . GLN A 1 184 ? -3.145 11.024 11.782 1.00 98.31 184 GLN A O 1
ATOM 1538 N N . ILE A 1 185 ? -4.589 9.321 11.459 1.00 98.44 185 ILE A N 1
ATOM 1539 C CA . ILE A 1 185 ? -3.865 8.717 10.333 1.00 98.44 185 ILE A CA 1
ATOM 1540 C C . ILE A 1 185 ? -3.858 9.673 9.136 1.00 98.44 185 ILE A C 1
ATOM 1542 O O . ILE A 1 185 ? -2.794 9.940 8.587 1.00 98.44 185 ILE A O 1
ATOM 1546 N N . GLU A 1 186 ? -5.007 10.244 8.764 1.00 98.56 186 GLU A N 1
ATOM 1547 C CA . GLU A 1 186 ? -5.096 11.229 7.674 1.00 98.56 186 GLU A CA 1
ATOM 1548 C C . GLU A 1 186 ? -4.179 12.431 7.924 1.00 98.56 186 GLU A C 1
ATOM 1550 O O . GLU A 1 186 ? -3.410 12.828 7.048 1.00 98.56 186 GLU A O 1
ATOM 1555 N N . LYS A 1 187 ? -4.212 12.989 9.141 1.00 98.31 187 LYS A N 1
ATOM 1556 C CA . LYS A 1 187 ? -3.361 14.120 9.525 1.00 98.31 187 LYS A CA 1
ATOM 1557 C C . LYS A 1 187 ? -1.876 13.770 9.440 1.00 98.31 187 LYS A C 1
ATOM 1559 O O . LYS A 1 187 ? -1.097 14.581 8.938 1.00 98.31 187 LYS A O 1
ATOM 1564 N N . LEU A 1 188 ? -1.485 12.593 9.934 1.00 98.19 188 LEU A N 1
ATOM 1565 C CA . LEU A 1 188 ? -0.115 12.093 9.836 1.00 98.19 188 LEU A CA 1
ATOM 1566 C C . LEU A 1 188 ? 0.317 12.016 8.372 1.00 98.19 188 LEU A C 1
ATOM 1568 O O . LEU A 1 188 ? 1.330 12.607 8.016 1.00 98.19 188 LEU A O 1
ATOM 1572 N N . LEU A 1 189 ? -0.465 11.326 7.540 1.00 98.44 189 LEU A N 1
ATOM 1573 C CA . LEU A 1 189 ? -0.166 11.112 6.128 1.00 98.44 189 LEU A CA 1
ATOM 1574 C C . LEU A 1 189 ? 0.003 12.450 5.390 1.00 98.44 189 LEU A C 1
ATOM 1576 O O . LEU A 1 189 ? 1.045 12.667 4.774 1.00 98.44 189 LEU A O 1
ATOM 1580 N N . ARG A 1 190 ? -0.917 13.410 5.566 1.00 97.50 190 ARG A N 1
ATOM 1581 C CA . ARG A 1 190 ? -0.769 14.758 4.980 1.00 97.50 190 ARG A CA 1
ATOM 1582 C C . ARG A 1 190 ? 0.494 15.471 5.470 1.00 97.50 190 ARG A C 1
ATOM 1584 O O . ARG A 1 190 ? 1.199 16.085 4.679 1.00 97.50 190 ARG A O 1
ATOM 1591 N N . THR A 1 191 ? 0.816 15.354 6.760 1.00 97.31 191 THR A N 1
ATOM 1592 C CA . THR A 1 191 ? 2.006 15.988 7.361 1.00 97.31 191 THR A CA 1
ATOM 1593 C C . THR A 1 191 ? 3.311 15.450 6.768 1.00 97.31 191 THR A C 1
ATOM 1595 O O . THR A 1 191 ? 4.275 16.197 6.632 1.00 97.31 191 THR A O 1
ATOM 1598 N N . ILE A 1 192 ? 3.344 14.172 6.382 1.00 96.50 192 ILE A N 1
ATOM 1599 C CA . ILE A 1 192 ? 4.524 13.527 5.785 1.00 96.50 192 ILE A CA 1
ATOM 1600 C C . ILE A 1 192 ? 4.509 13.583 4.246 1.00 96.50 192 ILE A C 1
ATOM 1602 O O . ILE A 1 192 ? 5.239 12.838 3.593 1.00 96.50 192 ILE A O 1
ATOM 1606 N N . GLY A 1 193 ? 3.674 14.452 3.662 1.00 95.19 193 GLY A N 1
ATOM 1607 C CA . GLY A 1 193 ? 3.597 14.691 2.218 1.00 95.19 193 GLY A CA 1
ATOM 1608 C C . GLY A 1 193 ? 2.850 13.612 1.432 1.00 95.19 193 GLY A C 1
ATOM 1609 O O . GLY A 1 193 ? 3.037 13.489 0.226 1.00 95.19 193 GLY A O 1
ATOM 1610 N N . GLN A 1 194 ? 2.034 12.794 2.099 1.00 96.69 194 GLN A N 1
ATOM 1611 C CA . GLN A 1 194 ? 1.143 11.832 1.454 1.00 96.69 194 GLN A CA 1
ATOM 1612 C C . GLN A 1 194 ? -0.228 12.472 1.230 1.00 96.69 194 GLN A C 1
ATOM 1614 O O . GLN A 1 194 ? -1.114 12.383 2.077 1.00 96.69 194 GLN A O 1
ATOM 1619 N N . GLU A 1 195 ? -0.372 13.165 0.101 1.00 93.44 195 GLU A N 1
ATOM 1620 C CA . GLU A 1 195 ? -1.604 13.878 -0.262 1.00 93.44 195 GLU A CA 1
ATOM 1621 C C . GLU A 1 195 ? -2.572 13.030 -1.090 1.00 93.44 195 GLU A C 1
ATOM 1623 O O . GLU A 1 195 ? -3.770 13.261 -1.014 1.00 93.44 195 GLU A O 1
ATOM 1628 N N . GLU A 1 196 ? -2.070 12.039 -1.833 1.00 94.38 196 GLU A N 1
ATOM 1629 C CA . GLU A 1 196 ? -2.864 11.205 -2.739 1.00 94.38 196 GLU A CA 1
ATOM 1630 C C . GLU A 1 196 ? -2.787 9.733 -2.327 1.00 94.38 196 GLU A C 1
ATOM 1632 O O . GLU A 1 196 ? -1.731 9.090 -2.396 1.00 94.38 196 GLU A O 1
ATOM 1637 N N . GLY A 1 197 ? -3.928 9.178 -1.927 1.00 97.19 197 GLY A N 1
ATOM 1638 C CA . GLY A 1 197 ? -4.016 7.794 -1.490 1.00 97.19 197 GLY A CA 1
ATOM 1639 C C . GLY A 1 197 ? -5.350 7.464 -0.845 1.00 97.19 197 GLY A C 1
ATOM 1640 O O . GLY A 1 197 ? -6.297 8.251 -0.856 1.00 97.19 197 GLY A O 1
ATOM 1641 N N . VAL A 1 198 ? -5.425 6.269 -0.274 1.00 98.62 198 VAL A N 1
ATOM 1642 C CA . VAL A 1 198 ? -6.626 5.771 0.395 1.00 98.62 198 VAL A CA 1
ATOM 1643 C C . VAL A 1 198 ? -6.287 5.037 1.676 1.00 98.62 198 VAL A C 1
ATOM 1645 O O . VAL A 1 198 ? -5.267 4.353 1.787 1.00 98.62 198 VAL A O 1
ATOM 1648 N N . ILE A 1 199 ? -7.203 5.136 2.635 1.00 98.69 199 ILE A N 1
ATOM 1649 C CA . ILE A 1 199 ? -7.186 4.357 3.868 1.00 98.69 199 ILE A CA 1
ATOM 1650 C C . ILE A 1 199 ? -8.304 3.323 3.786 1.00 98.69 199 ILE A C 1
ATOM 1652 O O . ILE A 1 199 ? -9.455 3.646 3.486 1.00 98.69 199 ILE A O 1
ATOM 1656 N N . LEU A 1 200 ? -7.970 2.067 4.063 1.00 98.56 200 LEU A N 1
ATOM 1657 C CA . LEU A 1 200 ? -8.868 0.925 4.008 1.00 98.56 200 LEU A CA 1
ATOM 1658 C C . LEU A 1 200 ? -9.077 0.351 5.411 1.00 98.56 200 LEU A C 1
ATOM 1660 O O . LEU A 1 200 ? -8.126 0.177 6.171 1.00 98.56 200 LEU A O 1
ATOM 1664 N N . ASP A 1 201 ? -10.311 -0.026 5.741 1.00 97.62 201 ASP A N 1
ATOM 1665 C CA . ASP A 1 201 ? -10.602 -0.841 6.923 1.00 97.62 201 ASP A CA 1
ATOM 1666 C C . ASP A 1 201 ? -10.262 -2.303 6.616 1.00 97.62 201 ASP A C 1
ATOM 1668 O O . ASP A 1 201 ? -10.958 -2.969 5.847 1.00 97.62 201 ASP A O 1
ATOM 1672 N N . ALA A 1 202 ? -9.208 -2.817 7.251 1.00 95.06 202 ALA A N 1
ATOM 1673 C CA . ALA A 1 202 ? -8.751 -4.198 7.128 1.00 95.06 202 ALA A CA 1
ATOM 1674 C C . ALA A 1 202 ? -9.229 -5.087 8.293 1.00 95.06 202 ALA A C 1
ATOM 1676 O O . ALA A 1 202 ? -8.652 -6.139 8.575 1.00 95.06 202 ALA A O 1
ATOM 1677 N N . GLY A 1 203 ? -10.290 -4.703 8.997 1.00 93.19 203 GLY A N 1
ATOM 1678 C CA . GLY A 1 203 ? -10.876 -5.446 10.107 1.00 93.19 203 GLY A CA 1
ATOM 1679 C C . GLY A 1 203 ? -10.377 -4.955 11.460 1.00 93.19 203 GLY A C 1
ATOM 1680 O O . GLY A 1 203 ? -11.136 -4.302 12.171 1.00 93.19 203 GLY A O 1
ATOM 1681 N N . ARG A 1 204 ? -9.137 -5.301 11.830 1.00 91.38 204 ARG A N 1
ATOM 1682 C CA . ARG A 1 204 ? -8.525 -4.949 13.132 1.00 91.38 204 ARG A CA 1
ATOM 1683 C C . ARG A 1 204 ? -7.534 -3.785 13.062 1.00 91.38 204 ARG A C 1
ATOM 1685 O O . ARG A 1 204 ? -7.095 -3.332 14.109 1.00 91.38 204 ARG A O 1
ATOM 1692 N N . SER A 1 205 ? -7.198 -3.346 11.859 1.00 94.50 205 SER A N 1
ATOM 1693 C CA . SER A 1 205 ? -6.247 -2.279 11.572 1.00 94.50 205 SER A CA 1
ATOM 1694 C C . SER A 1 205 ? -6.715 -1.484 10.355 1.00 94.50 205 SER A C 1
ATOM 1696 O O . SER A 1 205 ? -7.664 -1.888 9.663 1.00 94.50 205 SER A O 1
ATOM 1698 N N . TYR A 1 206 ? -6.050 -0.362 10.101 1.00 97.81 206 TYR A N 1
ATOM 1699 C CA . TYR A 1 206 ? -6.201 0.392 8.864 1.00 97.81 206 TYR A CA 1
ATOM 1700 C C . TYR A 1 206 ? -5.016 0.133 7.946 1.00 97.81 206 TYR A C 1
ATOM 1702 O O . TYR A 1 206 ? -3.868 0.149 8.378 1.00 97.81 206 TYR A O 1
ATOM 1710 N N . HIS A 1 207 ? -5.294 -0.081 6.668 1.00 97.62 207 HIS A N 1
ATOM 1711 C CA . HIS A 1 207 ? -4.265 -0.154 5.641 1.00 97.62 207 HIS A CA 1
ATOM 1712 C C . HIS A 1 207 ? -4.227 1.165 4.883 1.00 97.62 207 HIS A C 1
ATOM 1714 O O . HIS A 1 207 ? -5.277 1.668 4.499 1.00 97.62 207 HIS A O 1
ATOM 1720 N N . TYR A 1 208 ? -3.041 1.691 4.620 1.00 98.44 208 TYR A N 1
ATOM 1721 C CA . TYR A 1 208 ? -2.860 2.814 3.708 1.00 98.44 208 TYR A CA 1
ATOM 1722 C C . TYR A 1 208 ? -2.219 2.351 2.403 1.00 98.44 208 TYR A C 1
ATOM 1724 O O . TYR A 1 208 ? -1.314 1.514 2.437 1.00 98.44 208 TYR A O 1
ATOM 1732 N N . TYR A 1 209 ? -2.682 2.917 1.288 1.00 98.38 209 TYR A N 1
ATOM 1733 C CA . TYR A 1 209 ? -2.069 2.808 -0.032 1.00 98.38 209 TYR A CA 1
ATOM 1734 C C . TYR A 1 209 ? -1.938 4.206 -0.646 1.00 98.38 209 TYR A C 1
ATOM 1736 O O . TYR A 1 209 ? -2.944 4.893 -0.828 1.00 98.38 209 TYR A O 1
ATOM 1744 N N . GLY A 1 210 ? -0.710 4.609 -0.968 1.00 97.19 210 GLY A N 1
ATOM 1745 C CA . GLY A 1 210 ? -0.407 5.842 -1.691 1.00 97.19 210 GLY A CA 1
ATOM 1746 C C . GLY A 1 210 ? -0.282 5.620 -3.195 1.00 97.19 210 GLY A C 1
ATOM 1747 O O . GLY A 1 210 ? -0.013 4.510 -3.654 1.00 97.19 210 GLY A O 1
ATOM 1748 N N . VAL A 1 211 ? -0.467 6.693 -3.959 1.00 93.94 211 VAL A N 1
ATOM 1749 C CA . VAL A 1 211 ? -0.427 6.659 -5.432 1.00 93.94 211 VAL A CA 1
ATOM 1750 C C . VAL A 1 211 ? 0.989 6.861 -5.967 1.00 93.94 211 VAL A C 1
ATOM 1752 O O . VAL A 1 211 ? 1.406 6.187 -6.910 1.00 93.94 211 VAL A O 1
ATOM 1755 N N . ASN A 1 212 ? 1.726 7.784 -5.348 1.00 92.38 212 ASN A N 1
ATOM 1756 C CA . ASN A 1 212 ? 3.024 8.238 -5.828 1.00 92.38 212 ASN A CA 1
ATOM 1757 C C . ASN A 1 212 ? 4.132 7.273 -5.403 1.00 92.38 212 ASN A C 1
ATOM 1759 O O . ASN A 1 212 ? 4.389 7.088 -4.213 1.00 92.38 212 ASN A O 1
ATOM 1763 N N . LEU A 1 213 ? 4.786 6.659 -6.390 1.00 93.25 213 LEU A N 1
ATOM 1764 C CA . LEU A 1 213 ? 5.865 5.706 -6.161 1.00 93.25 213 LEU A CA 1
ATOM 1765 C C . LEU A 1 213 ? 7.088 6.381 -5.535 1.00 93.25 213 LEU A C 1
ATOM 1767 O O . LEU A 1 213 ? 7.522 7.444 -5.973 1.00 93.25 213 LEU A O 1
ATOM 1771 N N . MET A 1 214 ? 7.670 5.710 -4.548 1.00 94.88 214 MET A N 1
ATOM 1772 C CA . MET A 1 214 ? 8.847 6.161 -3.810 1.00 94.88 214 MET A CA 1
ATOM 1773 C C . MET A 1 214 ? 10.081 5.388 -4.254 1.00 94.88 214 MET A C 1
ATOM 1775 O O . MET A 1 214 ? 10.008 4.177 -4.441 1.00 94.88 214 MET A O 1
ATOM 1779 N N . ASP A 1 215 ? 11.229 6.042 -4.390 1.00 94.56 215 ASP A N 1
ATOM 1780 C CA . ASP A 1 215 ? 12.489 5.298 -4.338 1.00 94.56 215 ASP A CA 1
ATOM 1781 C C . ASP A 1 215 ? 12.803 4.812 -2.915 1.00 94.56 215 ASP A C 1
ATOM 1783 O O . ASP A 1 215 ? 12.104 5.135 -1.956 1.00 94.56 215 ASP A O 1
ATOM 1787 N N . GLU A 1 216 ? 13.864 4.018 -2.773 1.00 95.44 216 GLU A N 1
ATOM 1788 C CA . GLU A 1 216 ? 14.286 3.452 -1.488 1.00 95.44 216 GLU A CA 1
ATOM 1789 C C . GLU A 1 216 ? 14.444 4.521 -0.395 1.00 95.44 216 GLU A C 1
ATOM 1791 O O . GLU A 1 216 ? 13.997 4.340 0.735 1.00 95.44 216 GLU A O 1
ATOM 1796 N N . LYS A 1 217 ? 15.044 5.675 -0.718 1.00 96.69 217 LYS A N 1
ATOM 1797 C CA . LYS A 1 217 ? 15.286 6.734 0.270 1.00 96.69 217 LYS A CA 1
ATOM 1798 C C . LYS A 1 217 ? 13.971 7.368 0.717 1.00 96.69 217 LYS A C 1
ATOM 1800 O O . LYS A 1 217 ? 13.773 7.604 1.909 1.00 96.69 217 LYS A O 1
ATOM 1805 N N . GLU A 1 218 ? 13.089 7.668 -0.231 1.00 97.06 218 GLU A N 1
ATOM 1806 C CA . GLU A 1 218 ? 11.746 8.188 0.042 1.00 97.06 218 GLU A CA 1
ATOM 1807 C C . GLU A 1 218 ? 10.927 7.190 0.876 1.00 97.06 218 GLU A C 1
ATOM 1809 O O . GLU A 1 218 ? 10.300 7.578 1.863 1.00 97.06 218 GLU A O 1
ATOM 1814 N N . TRP A 1 219 ? 11.009 5.900 0.546 1.00 97.81 219 TRP A N 1
ATOM 1815 C CA . TRP A 1 219 ? 10.302 4.829 1.240 1.00 97.81 219 TRP A CA 1
ATOM 1816 C C . TRP A 1 219 ? 10.797 4.633 2.679 1.00 97.81 219 TRP A C 1
ATOM 1818 O O . TRP A 1 219 ? 9.985 4.550 3.602 1.00 97.81 219 TRP A O 1
ATOM 1828 N N . LEU A 1 220 ? 12.113 4.651 2.909 1.00 98.00 220 LEU A N 1
ATOM 1829 C CA . LEU A 1 220 ? 12.689 4.589 4.256 1.00 98.00 220 LEU A CA 1
ATOM 1830 C C . LEU A 1 220 ? 12.275 5.791 5.115 1.00 98.00 220 LEU A C 1
ATOM 1832 O O . LEU A 1 220 ? 11.920 5.618 6.281 1.00 98.00 220 LEU A O 1
ATOM 1836 N N . ASN A 1 221 ? 12.254 6.999 4.541 1.00 97.75 221 ASN A N 1
ATOM 1837 C CA . ASN A 1 221 ? 11.764 8.191 5.240 1.00 97.75 221 ASN A CA 1
ATOM 1838 C C . ASN A 1 221 ? 10.273 8.072 5.587 1.00 97.75 221 ASN A C 1
ATOM 1840 O O . ASN A 1 221 ? 9.865 8.433 6.692 1.00 97.75 221 ASN A O 1
ATOM 1844 N N . PHE A 1 222 ? 9.462 7.538 4.671 1.00 98.19 222 PHE A N 1
ATOM 1845 C CA . PHE A 1 222 ? 8.053 7.246 4.923 1.00 98.19 222 PHE A CA 1
ATOM 1846 C C . PHE A 1 222 ? 7.880 6.269 6.099 1.00 98.19 222 PHE A C 1
ATOM 1848 O O . PHE A 1 222 ? 7.144 6.575 7.039 1.00 98.19 222 PHE A O 1
ATOM 1855 N N . LEU A 1 223 ? 8.610 5.145 6.107 1.00 98.12 223 LEU A N 1
ATOM 1856 C CA . LEU A 1 223 ? 8.577 4.178 7.211 1.00 98.12 223 LEU A CA 1
ATOM 1857 C C . LEU A 1 223 ? 9.013 4.803 8.543 1.00 98.12 223 LEU A C 1
ATOM 1859 O O . LEU A 1 223 ? 8.345 4.595 9.554 1.00 98.12 223 LEU A O 1
ATOM 1863 N N . ALA A 1 224 ? 10.096 5.585 8.548 1.00 97.88 224 ALA A N 1
ATOM 1864 C CA . ALA A 1 224 ? 10.610 6.239 9.749 1.00 97.88 224 ALA A CA 1
ATOM 1865 C C . ALA A 1 224 ? 9.593 7.223 10.345 1.00 97.88 224 ALA A C 1
ATOM 1867 O O . ALA A 1 224 ? 9.338 7.199 11.548 1.00 97.88 224 ALA A O 1
ATOM 1868 N N . ASN A 1 225 ? 8.946 8.040 9.512 1.00 97.75 225 ASN A N 1
ATOM 1869 C CA . ASN A 1 225 ? 7.910 8.958 9.982 1.00 97.75 225 ASN A CA 1
ATOM 1870 C C . ASN A 1 225 ? 6.682 8.213 10.531 1.00 97.75 225 ASN A C 1
ATOM 1872 O O . ASN A 1 225 ? 6.132 8.599 11.565 1.00 97.75 225 ASN A O 1
ATOM 1876 N N . CYS A 1 226 ? 6.263 7.120 9.883 1.00 97.56 226 CYS A N 1
ATOM 1877 C CA . CYS A 1 226 ? 5.191 6.272 10.402 1.00 97.56 226 CYS A CA 1
ATOM 1878 C C . CYS A 1 226 ? 5.571 5.618 11.737 1.00 97.56 226 CYS A C 1
ATOM 1880 O O . CYS A 1 226 ? 4.736 5.584 12.641 1.00 97.56 226 CYS A O 1
ATOM 1882 N N . PHE A 1 227 ? 6.814 5.160 11.894 1.00 96.56 227 PHE A N 1
ATOM 1883 C CA . PHE A 1 227 ? 7.328 4.619 13.154 1.00 96.56 227 PHE A CA 1
ATOM 1884 C C . PHE A 1 227 ? 7.259 5.660 14.278 1.00 96.56 227 PHE A C 1
ATOM 1886 O O . PHE A 1 227 ? 6.650 5.412 15.316 1.00 96.56 227 PHE A O 1
ATOM 1893 N N . LEU A 1 228 ? 7.787 6.863 14.036 1.00 96.38 228 LEU A N 1
ATOM 1894 C CA . LEU A 1 228 ? 7.811 7.954 15.018 1.00 96.38 228 LEU A CA 1
ATOM 1895 C C . LEU A 1 228 ? 6.415 8.446 15.429 1.00 96.38 228 LEU A C 1
ATOM 1897 O O . LEU A 1 228 ? 6.263 9.040 16.493 1.00 96.38 228 LEU A O 1
ATOM 1901 N N . SER A 1 229 ? 5.388 8.197 14.613 1.00 95.12 229 SER A N 1
ATOM 1902 C CA . SER A 1 229 ? 4.012 8.591 14.934 1.00 95.12 229 SER A CA 1
ATOM 1903 C C . SER A 1 229 ? 3.379 7.793 16.080 1.00 95.12 229 SER A C 1
ATOM 1905 O O . SER A 1 229 ? 2.395 8.249 16.662 1.00 95.12 229 SER A O 1
ATOM 1907 N N . GLY A 1 230 ? 3.873 6.579 16.357 1.00 94.38 230 GLY A N 1
ATOM 1908 C CA . GLY A 1 230 ? 3.249 5.638 17.294 1.00 94.38 230 GLY A CA 1
ATOM 1909 C C . GLY A 1 230 ? 1.894 5.067 16.842 1.00 94.38 230 GLY A C 1
ATOM 1910 O O . GLY A 1 230 ? 1.241 4.368 17.614 1.00 94.38 230 GLY A O 1
ATOM 1911 N N . LEU A 1 231 ? 1.440 5.356 15.614 1.00 94.56 231 LEU A N 1
ATOM 1912 C CA . LEU A 1 231 ? 0.180 4.833 15.060 1.00 94.56 231 LEU A CA 1
ATOM 1913 C C . LEU A 1 231 ? 0.367 3.537 14.254 1.00 94.56 231 LEU A C 1
ATOM 1915 O O . LEU A 1 231 ? -0.594 2.791 14.048 1.00 94.56 231 LEU A O 1
ATOM 1919 N N . ALA A 1 232 ? 1.577 3.297 13.747 1.00 94.44 232 ALA A N 1
ATOM 1920 C CA . ALA A 1 232 ? 1.914 2.138 12.927 1.00 94.44 232 ALA A CA 1
ATOM 1921 C C . ALA A 1 232 ? 2.352 0.935 13.779 1.00 94.44 232 ALA A C 1
ATOM 1923 O O . ALA A 1 232 ? 2.827 1.097 14.900 1.00 94.44 232 ALA A O 1
ATOM 1924 N N . ASP A 1 233 ? 2.217 -0.284 13.245 1.00 88.19 233 ASP A N 1
ATOM 1925 C CA . ASP A 1 233 ? 2.758 -1.473 13.916 1.00 88.19 233 ASP A CA 1
ATOM 1926 C C . ASP A 1 233 ? 4.293 -1.511 13.783 1.00 88.19 233 ASP A C 1
ATOM 1928 O O . ASP A 1 233 ? 4.843 -1.671 12.693 1.00 88.19 233 ASP A O 1
ATOM 1932 N N . GLU A 1 234 ? 5.001 -1.382 14.905 1.00 91.12 234 GLU A N 1
ATOM 1933 C CA . GLU A 1 234 ? 6.469 -1.401 14.943 1.00 91.12 234 GLU A CA 1
ATOM 1934 C C . GLU A 1 234 ? 7.056 -2.714 14.407 1.00 91.12 234 GLU A C 1
ATOM 1936 O O . GLU A 1 234 ? 8.096 -2.708 13.747 1.00 91.12 234 GLU A O 1
ATOM 1941 N N . ARG A 1 235 ? 6.379 -3.849 14.637 1.00 87.81 235 ARG A N 1
ATOM 1942 C CA . ARG A 1 235 ? 6.824 -5.152 14.119 1.00 87.81 235 ARG A CA 1
ATOM 1943 C C . ARG A 1 235 ? 6.613 -5.223 12.620 1.00 87.81 235 ARG A C 1
ATOM 1945 O O . ARG A 1 235 ? 7.481 -5.741 11.927 1.00 87.81 235 ARG A O 1
ATOM 1952 N N . TYR A 1 236 ? 5.498 -4.690 12.114 1.00 90.62 236 TYR A N 1
ATOM 1953 C CA . TYR A 1 236 ? 5.305 -4.543 10.673 1.00 90.62 236 TYR A CA 1
ATOM 1954 C C . TYR A 1 236 ? 6.479 -3.770 10.073 1.00 90.62 236 TYR A C 1
ATOM 1956 O O . TYR A 1 236 ? 7.160 -4.310 9.206 1.00 90.62 236 TYR A O 1
ATOM 1964 N N . ILE A 1 237 ? 6.782 -2.573 10.586 1.00 94.50 237 ILE A N 1
ATOM 1965 C CA . ILE A 1 237 ? 7.892 -1.747 10.088 1.00 94.50 237 ILE A CA 1
ATOM 1966 C C . ILE A 1 237 ? 9.224 -2.500 10.160 1.00 94.50 237 ILE A C 1
ATOM 1968 O O . ILE A 1 237 ? 9.928 -2.573 9.155 1.00 94.50 237 ILE A O 1
ATOM 1972 N N . GLY A 1 238 ? 9.545 -3.125 11.297 1.00 92.75 238 GLY A N 1
ATOM 1973 C CA . GLY A 1 238 ? 10.772 -3.909 11.459 1.00 92.75 238 GLY A CA 1
ATOM 1974 C C . GLY A 1 238 ? 10.897 -5.046 10.441 1.00 92.75 238 GLY A C 1
ATOM 1975 O O . GLY A 1 238 ? 11.959 -5.238 9.848 1.00 92.75 238 GLY A O 1
ATOM 1976 N N . HIS A 1 239 ? 9.804 -5.761 10.167 1.00 88.94 239 HIS A N 1
ATOM 1977 C CA . HIS A 1 239 ? 9.789 -6.790 9.131 1.00 88.94 239 HIS A CA 1
ATOM 1978 C C . HIS A 1 239 ? 9.936 -6.211 7.725 1.00 88.94 239 HIS A C 1
ATOM 1980 O O . HIS A 1 239 ? 10.649 -6.788 6.915 1.00 88.94 239 HIS A O 1
ATOM 1986 N N . ARG A 1 240 ? 9.313 -5.067 7.416 1.00 93.19 240 ARG A N 1
ATOM 1987 C CA . ARG A 1 240 ? 9.461 -4.432 6.095 1.00 93.19 240 ARG A CA 1
ATOM 1988 C C . ARG A 1 240 ? 10.880 -3.932 5.853 1.00 93.19 240 ARG A C 1
ATOM 1990 O O . ARG A 1 240 ? 11.395 -4.124 4.760 1.00 93.19 240 ARG A O 1
ATOM 1997 N N . LEU A 1 241 ? 11.532 -3.378 6.875 1.00 93.62 241 LEU A N 1
ATOM 1998 C CA . LEU A 1 241 ? 12.945 -2.996 6.808 1.00 93.62 241 LEU A CA 1
ATOM 1999 C C . LEU A 1 241 ? 13.848 -4.207 6.541 1.00 93.62 241 LEU A C 1
ATOM 2001 O O . LEU A 1 241 ? 14.756 -4.119 5.723 1.00 93.62 241 LEU A O 1
ATOM 2005 N N . LYS A 1 242 ? 13.575 -5.348 7.188 1.00 90.00 242 LYS A N 1
ATOM 2006 C CA . LYS A 1 242 ? 14.304 -6.604 6.947 1.00 90.00 242 LYS A CA 1
ATOM 2007 C C . LYS A 1 242 ? 14.069 -7.161 5.536 1.00 90.00 242 LYS A C 1
ATOM 2009 O O . LYS A 1 242 ? 14.983 -7.734 4.953 1.00 90.00 242 LYS A O 1
ATOM 2014 N N . ASP A 1 243 ? 12.856 -7.007 5.012 1.00 89.62 243 ASP A N 1
ATOM 2015 C CA . ASP A 1 243 ? 12.442 -7.553 3.713 1.00 89.62 243 ASP A CA 1
ATOM 2016 C C . ASP A 1 243 ? 12.759 -6.638 2.532 1.00 89.62 243 ASP A C 1
ATOM 2018 O O . ASP A 1 243 ? 12.552 -7.038 1.387 1.00 89.62 243 ASP A O 1
ATOM 2022 N N . HIS A 1 244 ? 13.197 -5.405 2.801 1.00 94.50 244 HIS A N 1
ATOM 2023 C CA . HIS A 1 244 ? 13.354 -4.346 1.803 1.00 94.50 244 HIS A CA 1
ATOM 2024 C C . HIS A 1 244 ? 12.079 -4.099 0.975 1.00 94.50 244 HIS A C 1
ATOM 2026 O O . HIS A 1 244 ? 12.139 -3.676 -0.174 1.00 94.50 244 HIS A O 1
ATOM 2032 N N . CYS A 1 245 ? 10.900 -4.403 1.528 1.00 94.81 245 CYS A N 1
ATOM 2033 C CA . CYS A 1 245 ? 9.620 -4.156 0.874 1.00 94.81 245 CYS A CA 1
ATOM 2034 C C . CYS A 1 245 ? 8.452 -4.130 1.869 1.00 94.81 245 CYS A C 1
ATOM 2036 O O . CYS A 1 245 ? 8.505 -4.717 2.946 1.00 94.81 245 CYS A O 1
ATOM 2038 N N . GLY A 1 246 ? 7.374 -3.442 1.487 1.00 94.12 246 GLY A N 1
ATOM 2039 C CA . GLY A 1 246 ? 6.051 -3.432 2.115 1.00 94.12 246 GLY A CA 1
ATOM 2040 C C . GLY A 1 246 ? 5.254 -4.673 1.711 1.00 94.12 246 GLY A C 1
ATOM 2041 O O . GLY A 1 246 ? 5.370 -5.095 0.568 1.00 94.12 246 GLY A O 1
ATOM 2042 N N . ILE A 1 247 ? 4.408 -5.237 2.581 1.00 94.44 247 ILE A N 1
ATOM 2043 C CA . ILE A 1 247 ? 3.467 -6.293 2.160 1.00 94.44 247 ILE A CA 1
ATOM 2044 C C . ILE A 1 247 ? 2.137 -6.111 2.870 1.00 94.44 247 ILE A C 1
ATOM 2046 O O . ILE A 1 247 ? 2.067 -6.274 4.088 1.00 94.44 247 ILE A O 1
ATOM 2050 N N . LEU A 1 248 ? 1.075 -5.862 2.108 1.00 94.56 248 LEU A N 1
ATOM 2051 C CA . LEU A 1 248 ? -0.288 -5.793 2.626 1.00 94.56 248 LEU A CA 1
ATOM 2052 C C . LEU A 1 248 ? -1.162 -6.856 1.970 1.00 94.56 248 LEU A C 1
ATOM 2054 O O . LEU A 1 248 ? -1.020 -7.181 0.793 1.00 94.56 248 LEU A O 1
ATOM 2058 N N . ARG A 1 249 ? -2.089 -7.423 2.746 1.00 92.81 249 ARG A N 1
ATOM 2059 C CA . ARG A 1 249 ? -3.068 -8.373 2.205 1.00 92.81 249 ARG A CA 1
ATOM 2060 C C . ARG A 1 249 ? -4.069 -7.641 1.318 1.00 92.81 249 ARG A C 1
ATOM 2062 O O . ARG A 1 249 ? -4.539 -6.567 1.692 1.00 92.81 249 ARG A O 1
ATOM 2069 N N . ILE A 1 250 ? -4.452 -8.282 0.220 1.00 93.25 250 ILE A N 1
ATOM 2070 C CA . ILE A 1 250 ? -5.525 -7.803 -0.661 1.00 93.25 250 ILE A CA 1
ATOM 2071 C C . ILE A 1 250 ? -6.751 -8.723 -0.670 1.00 93.25 250 ILE A C 1
ATOM 2073 O O . ILE A 1 250 ? -7.734 -8.450 -1.347 1.00 93.25 250 ILE A O 1
ATOM 2077 N N . SER A 1 251 ? -6.701 -9.809 0.106 1.00 90.44 251 SER A N 1
ATOM 2078 C CA . SER A 1 251 ? -7.738 -10.839 0.187 1.00 90.44 251 SER A CA 1
ATOM 2079 C C . SER A 1 251 ? -8.164 -11.120 1.634 1.00 90.44 251 SER A C 1
ATOM 2081 O O . SER A 1 251 ? -7.468 -10.788 2.607 1.00 90.44 251 SER A O 1
ATOM 2083 N N . ALA A 1 252 ? -9.340 -11.730 1.773 1.00 88.88 252 ALA A N 1
ATOM 2084 C CA . ALA A 1 252 ? -9.840 -12.269 3.031 1.00 88.88 252 ALA A CA 1
ATOM 2085 C C . ALA A 1 252 ? -9.269 -13.664 3.304 1.00 88.88 252 ALA A C 1
ATOM 2087 O O . ALA A 1 252 ? -8.978 -14.416 2.381 1.00 88.88 252 ALA A O 1
ATOM 2088 N N . THR A 1 253 ? -9.171 -14.034 4.579 1.00 82.62 253 THR A N 1
ATOM 2089 C CA . THR A 1 253 ? -8.892 -15.410 5.020 1.00 82.62 253 THR A CA 1
ATOM 2090 C C . THR A 1 253 ? -9.781 -15.782 6.200 1.00 82.62 253 THR A C 1
ATOM 2092 O O . THR A 1 253 ? -10.335 -14.889 6.833 1.00 82.62 253 THR A O 1
ATOM 2095 N N . PRO A 1 254 ? -9.897 -17.060 6.598 1.00 80.19 254 PRO A N 1
ATOM 2096 C CA . PRO A 1 254 ? -10.728 -17.426 7.750 1.00 80.19 254 PRO A CA 1
ATOM 2097 C C . PRO A 1 254 ? -10.342 -16.708 9.052 1.00 80.19 254 PRO A C 1
ATOM 2099 O O . PRO A 1 254 ? -11.204 -16.425 9.876 1.00 80.19 254 PRO A O 1
ATOM 2102 N N . LEU A 1 255 ? -9.052 -16.393 9.231 1.00 80.69 255 LEU A N 1
ATOM 2103 C CA . LEU A 1 255 ? -8.548 -15.640 10.387 1.00 80.69 255 LEU A CA 1
ATOM 2104 C C . LEU A 1 255 ? -8.707 -14.121 10.229 1.00 80.69 255 LEU A C 1
ATOM 2106 O O . LEU A 1 255 ? -8.699 -13.394 11.221 1.00 80.69 255 LEU A O 1
ATOM 2110 N N . ARG A 1 256 ? -8.829 -13.631 8.992 1.00 86.06 256 ARG A N 1
ATOM 2111 C CA . ARG A 1 256 ? -9.034 -12.219 8.654 1.00 86.06 256 ARG A CA 1
ATOM 2112 C C . ARG A 1 256 ? -10.128 -12.111 7.577 1.00 86.06 256 ARG A C 1
ATOM 2114 O O . ARG A 1 256 ? -9.816 -11.822 6.420 1.00 86.06 256 ARG A O 1
ATOM 2121 N N . PRO A 1 257 ? -11.404 -12.368 7.929 1.00 88.06 257 PRO A N 1
ATOM 2122 C CA . PRO A 1 257 ? -12.475 -12.624 6.955 1.00 88.06 257 PRO A CA 1
ATOM 2123 C C . PRO A 1 257 ? -12.898 -11.390 6.158 1.00 88.06 257 PRO A C 1
ATOM 2125 O O . PRO A 1 257 ? -13.552 -11.510 5.129 1.00 88.06 257 PRO A O 1
ATOM 2128 N N . LYS A 1 258 ? -12.512 -10.197 6.610 1.00 92.19 258 LYS A N 1
ATOM 2129 C CA . LYS A 1 258 ? -12.769 -8.953 5.893 1.00 92.19 258 LYS A CA 1
ATOM 2130 C C . LYS A 1 258 ? -11.718 -8.743 4.802 1.00 92.19 258 LYS A C 1
ATOM 2132 O O . LYS A 1 258 ? -10.527 -8.689 5.125 1.00 92.19 258 LYS A O 1
ATOM 2137 N N . VAL A 1 259 ? -12.150 -8.589 3.550 1.00 94.50 259 VAL A N 1
ATOM 2138 C CA . VAL A 1 259 ? -11.336 -7.974 2.486 1.00 94.50 259 VAL A CA 1
ATOM 2139 C C . VAL A 1 259 ? -11.162 -6.494 2.844 1.00 94.50 259 VAL A C 1
ATOM 2141 O O . VAL A 1 259 ? -12.156 -5.871 3.218 1.00 94.50 259 VAL A O 1
ATOM 2144 N N . PRO A 1 260 ? -9.944 -5.926 2.806 1.00 96.81 260 PRO A N 1
ATOM 2145 C CA . PRO A 1 260 ? -9.771 -4.502 3.065 1.00 96.81 260 PRO A CA 1
ATOM 2146 C C . PRO A 1 260 ? -10.581 -3.649 2.080 1.00 96.81 260 PRO A C 1
ATOM 2148 O O . PRO A 1 260 ? -10.542 -3.903 0.878 1.00 96.81 260 PRO A O 1
ATOM 2151 N N . THR A 1 261 ? -11.296 -2.643 2.587 1.00 98.31 261 THR A N 1
ATOM 2152 C CA . THR A 1 261 ? -12.150 -1.750 1.780 1.00 98.31 261 THR A CA 1
ATOM 2153 C C . THR A 1 261 ? -11.929 -0.287 2.139 1.00 98.31 261 THR A C 1
ATOM 2155 O O . THR A 1 261 ? -11.797 0.017 3.325 1.00 98.31 261 THR A O 1
ATOM 2158 N N . VAL A 1 262 ? -11.950 0.614 1.156 1.00 98.75 262 VAL A N 1
ATOM 2159 C CA . VAL A 1 262 ? -11.733 2.059 1.322 1.00 98.75 262 VAL A CA 1
ATOM 2160 C C . VAL A 1 262 ? -12.757 2.658 2.281 1.00 98.75 262 VAL A C 1
ATOM 2162 O O . VAL A 1 262 ? -13.964 2.490 2.109 1.00 98.75 262 VAL A O 1
ATOM 2165 N N . VAL A 1 263 ? -12.254 3.378 3.280 1.00 98.50 263 VAL A N 1
ATOM 2166 C CA . VAL A 1 263 ? -13.033 4.155 4.254 1.00 98.50 263 VAL A CA 1
ATOM 2167 C C . VAL A 1 263 ? -12.669 5.637 4.256 1.00 98.50 263 VAL A C 1
ATOM 2169 O O . VAL A 1 263 ? -13.435 6.430 4.790 1.00 98.50 263 VAL A O 1
ATOM 2172 N N . SER A 1 264 ? -11.539 6.012 3.651 1.00 98.50 264 SER A N 1
ATOM 2173 C CA . SER A 1 264 ? -11.159 7.405 3.420 1.00 98.50 264 SER A CA 1
ATOM 2174 C C . SER A 1 264 ? -10.320 7.536 2.150 1.00 98.50 264 SER A C 1
ATOM 2176 O O . SER A 1 264 ? -9.550 6.630 1.815 1.00 98.50 264 SER A O 1
ATOM 2178 N N . ILE A 1 265 ? -10.496 8.654 1.450 1.00 98.38 265 ILE A N 1
ATOM 2179 C CA . ILE A 1 265 ? -9.756 9.053 0.250 1.00 98.38 265 ILE A CA 1
ATOM 2180 C C . ILE A 1 265 ? -9.081 10.379 0.583 1.00 98.38 265 ILE A C 1
ATOM 2182 O O . ILE A 1 265 ? -9.725 11.267 1.149 1.00 98.38 265 ILE A O 1
ATOM 2186 N N . MET A 1 266 ? -7.792 10.481 0.277 1.00 94.62 266 MET A N 1
ATOM 2187 C CA . MET A 1 266 ? -6.963 11.630 0.633 1.00 94.62 266 MET A CA 1
ATOM 2188 C C . MET A 1 266 ? -6.868 12.677 -0.465 1.00 94.62 266 MET A C 1
ATOM 2190 O O . MET A 1 266 ? -6.898 12.285 -1.652 1.00 94.62 266 MET A O 1
#

pLDDT: mean 79.36, std 17.8, range [43.25, 98.75]